Protein AF-A0A9E5TJ19-F1 (afdb_monomer_lite)

pLDDT: mean 87.31, std 12.95, range [43.47, 98.31]

Secondary structure (DSSP, 8-state):
--EEEEE---TTTSGGG-BSS--TTSSBS-BEEEE--S---EEE--HHHH-S--GGGSPPSEETTEE-EEEE--GGGB-TTEEEEEEETTEEEEEEEEETTTEEEEEESS-HHHHHHTTS--HHHHHHHHHHHHHHH-GGGS-STT-PPEEEEEETTEEEEEEEEEPSSEEEEEEEEE--TTEEEEEE-TT--EEEE--EEETTTEEEEEEES--EEEEEEEEE---HHHHHHHHHHHHHHHHHHHHHHHHHHHTTHHHHHHHHHTT----PPPPTT-----------

Foldseek 3Di:
DAFDEAELQDPPPDPVVWDPADPPLDQFGTWDKDFPWQDLQKDAWDCQQQPDFDSNLAGTQDDPNTGRIWRWGAPVRGHPQKTAGMDHPNTGQWIWGADPPHYIYIYGGRRLVCSCCPPHHRVRSVSSVVSNVCVRVDCVPVDPPPQDWDWDDPDPFKIKTKGFFDDAAKDKDWDPDADDPQKWKWKQAPVRDIDTWDWDQDDPRTTITIDHPRGGIMMMMIGGHQDPVNVVVVVVVVVVVVVVVVQVCCCPPVVCVVVVVVCVVVVDPPPDPDPPPPDPDDDDPDDD

Radius of gyration: 31.69 Å; chains: 1; bounding box: 71×74×82 Å

Sequence (288 aa):
GGSIFVDTGWQFWVPEWEFERAPAVLPVERLTWTDYGMSDAYQLGRTTIAGQVKVDDFKPLTWEGQPWAVSGAEPGDVREWGEVVLSTDGRPLVVAGEYGEEGKVVWSGMNLVAHATYRGKNQEEIHLLHNLLGWLIEDESRGPAGQDPTVTRDHPDRVQFSLSTVPDGITWLYWREAFYPAWQAYLKTEDGERRELAIYRAGPGLMLMPIEGASGNALVELVWETPLVERMAALVSLMTLAALGVFLVDGALFGGKWFATIHKRFGWPSRGPKPRGSVEWLPDFTPE

Structure (mmCIF, N/CA/C/O backbone):
data_AF-A0A9E5TJ19-F1
#
_entry.id   AF-A0A9E5TJ19-F1
#
loop_
_atom_site.group_PDB
_atom_site.id
_atom_site.type_symbol
_atom_site.label_atom_id
_atom_site.label_alt_id
_atom_site.label_comp_id
_atom_site.label_asym_id
_atom_site.label_entity_id
_atom_site.label_seq_id
_atom_site.pdbx_PDB_ins_code
_atom_site.Cartn_x
_atom_site.Cartn_y
_atom_site.Cartn_z
_atom_site.occupancy
_atom_site.B_iso_or_equiv
_atom_site.auth_seq_id
_atom_site.auth_comp_id
_atom_site.auth_asym_id
_atom_site.auth_atom_id
_atom_site.pdbx_PDB_model_num
ATOM 1 N N . GLY A 1 1 ? 0.007 14.013 15.208 1.00 64.88 1 GLY A N 1
ATOM 2 C CA . GLY A 1 1 ? -0.690 12.733 15.041 1.00 64.88 1 GLY A CA 1
ATOM 3 C C . GLY A 1 1 ? -0.399 12.169 13.677 1.00 64.88 1 GLY A C 1
ATOM 4 O O . GLY A 1 1 ? -0.215 12.938 12.748 1.00 64.88 1 GLY A O 1
ATOM 5 N N . GLY A 1 2 ? -0.337 10.847 13.551 1.00 85.19 2 GLY A N 1
ATOM 6 C CA . GLY A 1 2 ? -0.324 10.166 12.256 1.00 85.19 2 GLY A CA 1
ATOM 7 C C . GLY A 1 2 ? -1.388 9.074 12.233 1.00 85.19 2 GLY A C 1
ATOM 8 O O . GLY A 1 2 ? -1.857 8.652 13.292 1.00 85.19 2 GLY A O 1
ATOM 9 N N . SER A 1 3 ? -1.732 8.610 11.038 1.00 91.75 3 SER A N 1
ATOM 10 C CA . SER A 1 3 ? -2.746 7.576 10.839 1.00 91.75 3 SER A CA 1
ATOM 11 C C . SER A 1 3 ? -2.099 6.290 10.351 1.00 91.75 3 SER A C 1
ATOM 13 O O . SER A 1 3 ? -1.345 6.306 9.377 1.00 91.75 3 SER A O 1
ATOM 15 N N . ILE A 1 4 ? -2.378 5.171 11.019 1.00 92.75 4 ILE A N 1
ATOM 16 C CA . ILE A 1 4 ? -1.799 3.869 10.677 1.00 92.75 4 ILE A CA 1
ATOM 17 C C . ILE A 1 4 ? -2.866 2.776 10.621 1.00 92.75 4 ILE A C 1
ATOM 19 O O . ILE A 1 4 ? -3.729 2.664 11.490 1.00 92.75 4 ILE A O 1
ATOM 23 N N . PHE A 1 5 ? -2.765 1.945 9.587 1.00 94.94 5 PHE A N 1
ATOM 24 C CA . PHE A 1 5 ? -3.451 0.664 9.492 1.00 94.94 5 PHE A CA 1
ATOM 25 C C . PHE A 1 5 ? -2.426 -0.446 9.735 1.00 94.94 5 PHE A C 1
ATOM 27 O O . PHE A 1 5 ? -1.429 -0.525 9.016 1.00 94.94 5 PHE A O 1
ATOM 34 N N . VAL A 1 6 ? -2.657 -1.290 10.737 1.00 94.69 6 VAL A N 1
ATOM 35 C CA . VAL A 1 6 ? -1.787 -2.416 11.089 1.00 94.69 6 VAL A CA 1
ATOM 36 C C . VAL A 1 6 ? -2.542 -3.716 10.871 1.00 94.69 6 VAL A C 1
ATOM 38 O O . VAL A 1 6 ? -3.614 -3.915 11.435 1.00 94.69 6 VAL A O 1
ATOM 41 N N . ASP A 1 7 ? -1.964 -4.614 10.082 1.00 94.00 7 ASP A N 1
ATOM 42 C CA . ASP A 1 7 ? -2.511 -5.946 9.846 1.00 94.00 7 ASP A CA 1
ATOM 43 C C . ASP A 1 7 ? -1.575 -7.001 10.434 1.00 94.00 7 ASP A C 1
ATOM 45 O O . ASP A 1 7 ? -0.401 -7.063 10.064 1.00 94.00 7 ASP A O 1
ATOM 49 N N . THR A 1 8 ? -2.083 -7.812 11.359 1.00 93.94 8 THR A N 1
ATOM 50 C CA . THR A 1 8 ? -1.321 -8.899 11.991 1.00 9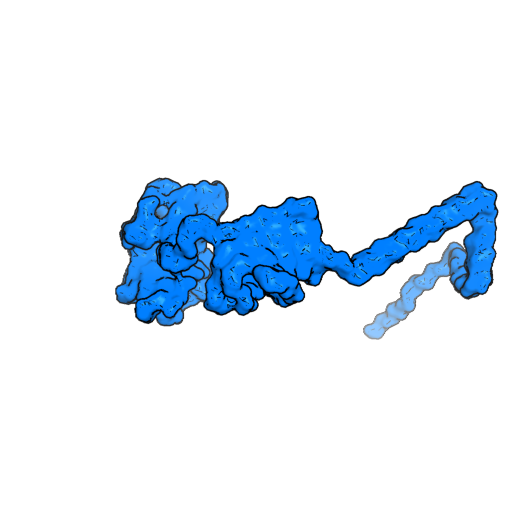3.94 8 THR A CA 1
ATOM 51 C C . THR A 1 8 ? -1.846 -10.284 11.612 1.00 93.94 8 THR A C 1
ATOM 53 O O . THR A 1 8 ? -1.338 -11.289 12.103 1.00 93.94 8 THR A O 1
ATOM 56 N N . GLY A 1 9 ? -2.828 -10.382 10.708 1.00 88.75 9 GLY A N 1
ATOM 57 C CA . GLY A 1 9 ? -3.512 -11.634 10.360 1.00 88.75 9 GLY A CA 1
ATOM 58 C C . GLY A 1 9 ? -2.745 -12.584 9.431 1.00 88.75 9 GLY A C 1
ATOM 59 O O . GLY A 1 9 ? -3.362 -13.350 8.693 1.00 88.75 9 GLY A O 1
ATOM 60 N N . TRP A 1 10 ? -1.411 -12.534 9.425 1.00 84.56 10 TRP A N 1
ATOM 61 C CA . TRP A 1 10 ? -0.546 -13.366 8.582 1.00 84.56 10 TRP A CA 1
ATOM 62 C C . TRP A 1 10 ? 0.542 -14.066 9.409 1.00 84.56 10 TRP A C 1
ATOM 64 O O . TRP A 1 10 ? 1.637 -13.536 9.608 1.00 84.56 10 TRP A O 1
ATOM 74 N N . GLN A 1 11 ? 0.283 -15.301 9.840 1.00 84.31 11 GLN A N 1
ATOM 75 C CA . GLN A 1 11 ? 1.264 -16.087 10.593 1.00 84.31 11 GLN A CA 1
ATOM 76 C C . GLN A 1 11 ? 2.563 -16.297 9.813 1.00 84.31 11 GLN A C 1
ATOM 78 O O . GLN A 1 11 ? 2.534 -16.661 8.639 1.00 84.31 11 GLN A O 1
ATOM 83 N N . PHE A 1 12 ? 3.703 -16.115 10.483 1.00 80.00 12 PHE A N 1
ATOM 84 C CA . PHE A 1 12 ? 5.059 -16.341 9.957 1.00 80.00 12 PHE A CA 1
ATOM 85 C C . PHE A 1 12 ? 5.515 -15.422 8.812 1.00 80.00 12 PHE A C 1
ATOM 87 O O . PHE A 1 12 ? 6.685 -15.483 8.431 1.00 80.00 12 PHE A O 1
ATOM 94 N N . TRP A 1 13 ? 4.642 -14.558 8.287 1.00 75.19 13 TRP A N 1
ATOM 95 C CA . TRP A 1 13 ? 4.993 -13.564 7.264 1.00 75.19 13 TRP A CA 1
ATOM 96 C C . TRP A 1 13 ? 5.193 -12.168 7.845 1.00 75.19 13 TRP A C 1
ATOM 98 O O . TRP A 1 13 ? 6.052 -11.431 7.365 1.00 75.19 13 TRP A O 1
ATOM 108 N N . VAL A 1 14 ? 4.443 -11.822 8.892 1.00 74.44 14 VAL A N 1
ATOM 109 C CA . VAL A 1 14 ? 4.711 -10.652 9.736 1.00 74.44 14 VAL A CA 1
ATOM 110 C C . VAL A 1 14 ? 5.146 -11.164 11.102 1.00 74.44 14 VAL A C 1
ATOM 112 O O . VAL A 1 14 ? 4.501 -12.091 11.567 1.00 74.44 14 VAL A O 1
ATOM 115 N N . PRO A 1 15 ? 6.225 -10.672 11.736 1.00 78.94 15 PRO A N 1
ATOM 116 C CA . PRO A 1 15 ? 6.631 -11.108 13.076 1.00 78.94 15 PRO A CA 1
ATOM 117 C C . PRO A 1 15 ? 5.641 -10.703 14.182 1.00 78.94 15 PRO A C 1
ATOM 119 O O . PRO A 1 15 ? 5.654 -11.302 15.251 1.00 78.94 15 PRO A O 1
ATOM 122 N N . GLU A 1 16 ? 4.747 -9.755 13.906 1.00 84.56 16 GLU A N 1
ATOM 123 C CA . GLU A 1 16 ? 3.751 -9.189 14.825 1.00 84.56 16 GLU A CA 1
ATOM 124 C C . GLU A 1 16 ? 2.433 -9.986 14.912 1.00 84.56 16 GLU A C 1
ATOM 126 O O . GLU A 1 16 ? 1.447 -9.506 15.467 1.00 84.56 16 GLU A O 1
ATOM 131 N N . TRP A 1 17 ? 2.394 -11.199 14.353 1.00 88.62 17 TRP A N 1
ATOM 132 C CA . TRP A 1 17 ? 1.219 -12.080 14.347 1.00 88.62 17 TRP A CA 1
ATOM 133 C C . TRP A 1 17 ? 0.765 -12.538 15.745 1.00 88.62 17 TRP A C 1
ATOM 135 O O . TRP A 1 17 ? -0.398 -12.911 15.915 1.00 88.62 17 TRP A O 1
ATOM 145 N N . GLU A 1 18 ? 1.642 -12.474 16.749 1.00 93.31 18 GLU A N 1
ATOM 146 C CA . GLU A 1 18 ? 1.357 -12.804 18.148 1.00 93.31 18 GLU A CA 1
ATOM 147 C C . GLU A 1 18 ? 2.139 -11.880 19.094 1.00 93.31 18 GLU A C 1
ATOM 149 O O . GLU A 1 18 ? 3.298 -11.550 18.840 1.00 93.31 18 GLU A O 1
ATOM 154 N N . PHE A 1 19 ? 1.517 -11.475 20.203 1.00 94.44 19 PHE A N 1
ATOM 155 C CA . PHE A 1 19 ? 2.143 -10.635 21.220 1.00 94.44 19 PHE A CA 1
ATOM 156 C C . PHE A 1 19 ? 1.628 -10.986 22.608 1.00 94.44 19 PHE A C 1
ATOM 158 O O . PHE A 1 19 ? 0.455 -10.779 22.893 1.00 94.44 19 PHE A O 1
ATOM 165 N N . GLU A 1 20 ? 2.522 -11.353 23.528 1.00 94.88 20 GLU A N 1
ATOM 166 C CA . GLU A 1 20 ? 2.183 -11.366 24.959 1.00 94.88 20 GLU A CA 1
ATOM 167 C C . GLU A 1 20 ? 1.923 -9.950 25.496 1.00 94.88 20 GLU A C 1
ATOM 169 O O . GLU A 1 20 ? 1.114 -9.766 26.404 1.00 94.88 20 GLU A O 1
ATOM 174 N N . ARG A 1 21 ? 2.635 -8.957 24.941 1.00 96.06 21 ARG A N 1
ATOM 175 C CA . ARG A 1 21 ? 2.473 -7.523 25.209 1.00 96.06 21 ARG A CA 1
ATOM 176 C C . ARG A 1 21 ? 2.718 -6.729 23.934 1.00 96.06 21 ARG A C 1
ATOM 178 O O . ARG A 1 21 ? 3.862 -6.498 23.543 1.00 96.06 21 ARG A O 1
ATOM 185 N N . ALA A 1 22 ? 1.640 -6.321 23.290 1.00 95.38 22 ALA A N 1
ATOM 186 C CA . ALA A 1 22 ? 1.663 -5.523 22.081 1.00 95.38 22 ALA A CA 1
ATOM 187 C C . ALA A 1 22 ? 2.159 -4.090 22.367 1.00 95.38 22 ALA A C 1
ATOM 189 O O . ALA A 1 22 ? 1.901 -3.547 23.452 1.00 95.38 22 ALA A O 1
ATOM 190 N N . PRO A 1 23 ? 2.843 -3.444 21.400 1.00 94.81 23 PRO A N 1
ATOM 191 C CA . PRO A 1 23 ? 3.234 -2.042 21.500 1.00 94.81 23 PRO A CA 1
ATOM 192 C C . PRO A 1 23 ? 2.064 -1.143 21.911 1.00 94.81 23 PRO A C 1
ATOM 194 O O . PRO A 1 23 ? 0.934 -1.348 21.477 1.00 94.81 23 PRO A O 1
ATOM 197 N N . ALA A 1 24 ? 2.335 -0.107 22.711 1.00 94.50 24 ALA A N 1
ATOM 198 C CA . ALA A 1 24 ? 1.293 0.783 23.236 1.00 94.50 24 ALA A CA 1
ATOM 199 C C . ALA A 1 24 ? 0.486 1.509 22.144 1.00 94.50 24 ALA A C 1
ATOM 201 O O . ALA A 1 24 ? -0.632 1.931 22.413 1.00 94.50 24 ALA A O 1
ATOM 202 N N . VAL A 1 25 ? 1.052 1.631 20.937 1.00 94.00 25 VAL A N 1
ATOM 203 C CA . VAL A 1 25 ? 0.386 2.198 19.757 1.00 94.00 25 VAL A CA 1
ATOM 204 C C . VAL A 1 25 ? -0.700 1.282 19.187 1.00 94.00 25 VAL A C 1
ATOM 206 O O . VAL A 1 25 ? -1.542 1.762 18.446 1.00 94.00 25 VAL A O 1
ATOM 209 N N . LEU A 1 26 ? -0.716 -0.020 19.498 1.00 96.38 26 LEU A N 1
ATOM 210 C CA . LEU A 1 26 ? -1.803 -0.904 19.077 1.00 96.38 26 LEU A CA 1
ATOM 211 C C . LEU A 1 26 ? -2.981 -0.809 20.053 1.00 96.38 26 LEU A C 1
ATOM 213 O O . LEU A 1 26 ? -2.756 -0.796 21.267 1.00 96.38 26 LEU A O 1
ATOM 217 N N . PRO A 1 27 ? -4.233 -0.818 19.556 1.00 97.25 27 PRO A N 1
ATOM 218 C CA . PRO A 1 27 ? -5.436 -0.692 20.384 1.00 97.25 27 PRO A CA 1
ATOM 219 C C . PRO A 1 27 ? -5.755 -1.958 21.193 1.00 97.25 27 PRO A C 1
ATOM 221 O O . PRO A 1 27 ? -6.780 -2.036 21.863 1.00 97.25 27 PRO A O 1
ATOM 224 N N . VAL A 1 28 ? -4.872 -2.950 21.138 1.00 97.50 28 VAL A N 1
ATOM 225 C CA . VAL A 1 28 ? -4.957 -4.247 21.803 1.00 97.50 28 VAL A CA 1
ATOM 226 C C . VAL A 1 28 ? -3.654 -4.490 22.561 1.00 97.50 28 VAL A C 1
ATOM 228 O O . VAL A 1 28 ? -2.580 -4.106 22.100 1.00 97.50 28 VAL A O 1
ATOM 231 N N . GLU A 1 29 ? -3.741 -5.062 23.759 1.00 97.50 29 GLU A N 1
ATOM 232 C CA . GLU A 1 29 ? -2.608 -5.301 24.657 1.00 97.50 29 GLU A CA 1
ATOM 233 C C . GLU A 1 29 ? -1.965 -6.669 24.441 1.00 97.50 29 GLU A C 1
ATOM 235 O O . GLU A 1 29 ? -0.751 -6.797 24.590 1.00 97.50 29 GLU A O 1
ATOM 240 N N . ARG A 1 30 ? -2.747 -7.672 24.045 1.00 97.31 30 ARG A N 1
ATOM 241 C CA . ARG A 1 30 ? -2.271 -9.029 23.790 1.00 97.31 30 ARG A CA 1
ATOM 242 C C . ARG A 1 30 ? -2.918 -9.576 22.526 1.00 97.31 30 ARG A C 1
ATOM 244 O O . ARG A 1 30 ? -4.111 -9.389 22.307 1.00 97.31 30 ARG A O 1
ATOM 251 N N . LEU A 1 31 ? -2.106 -10.246 21.718 1.00 96.38 31 LEU A N 1
ATOM 252 C CA . LEU A 1 31 ? -2.523 -10.959 20.519 1.00 96.38 31 LEU A CA 1
ATOM 253 C C . LEU A 1 31 ? -2.160 -12.427 20.670 1.00 96.38 31 LEU A C 1
ATOM 255 O O . LEU A 1 31 ? -1.054 -12.743 21.101 1.00 96.38 31 LEU A O 1
ATOM 259 N N . THR A 1 32 ? -3.062 -13.317 20.283 1.00 95.56 32 THR A N 1
ATOM 260 C CA . THR A 1 32 ? -2.838 -14.763 20.271 1.00 95.56 32 THR A CA 1
ATOM 261 C C . THR A 1 32 ? -3.241 -15.309 18.919 1.00 95.56 32 THR A C 1
ATOM 263 O O . THR A 1 32 ? -4.357 -15.073 18.454 1.00 95.56 32 THR A O 1
ATOM 266 N N . TRP A 1 33 ? -2.343 -16.052 18.282 1.00 95.38 33 TRP A N 1
ATOM 267 C CA . TRP A 1 33 ? -2.700 -16.734 17.052 1.00 95.38 33 TRP A CA 1
ATOM 268 C C . TRP A 1 33 ? -3.669 -17.864 17.328 1.00 95.38 33 TRP A C 1
ATOM 270 O O . TRP A 1 33 ? -3.432 -18.725 18.176 1.00 95.38 33 TRP A O 1
ATOM 280 N N . THR A 1 34 ? -4.774 -17.858 16.606 1.00 94.62 34 THR A N 1
ATOM 281 C CA . THR A 1 34 ? -5.863 -18.785 16.860 1.00 94.62 34 THR A CA 1
ATOM 282 C C . THR A 1 34 ? -6.730 -18.920 15.621 1.00 94.62 34 THR A C 1
ATOM 284 O O . THR A 1 34 ? -6.545 -18.224 14.624 1.00 94.62 34 THR A O 1
ATOM 287 N N . ASP A 1 35 ? -7.701 -19.813 15.684 1.00 92.38 35 ASP A N 1
ATOM 288 C CA . ASP A 1 35 ? -8.833 -19.793 14.783 1.00 92.38 35 ASP A CA 1
ATOM 289 C C . ASP A 1 35 ? -10.105 -19.534 15.590 1.00 92.38 35 ASP A C 1
ATOM 291 O O . ASP A 1 35 ? -10.290 -19.998 16.717 1.00 92.38 35 ASP A O 1
ATOM 295 N N . TYR A 1 36 ? -10.994 -18.730 15.022 1.00 93.69 36 TYR A N 1
ATOM 296 C CA . TYR A 1 36 ? -12.322 -18.507 15.583 1.00 93.69 36 TYR A CA 1
ATOM 297 C C . TYR A 1 36 ? -13.340 -19.476 14.968 1.00 93.69 36 TYR A C 1
ATOM 299 O O . TYR A 1 36 ? -14.536 -19.194 14.947 1.00 93.69 36 TYR A O 1
ATOM 307 N N . GLY A 1 37 ? -12.870 -20.633 14.485 1.00 93.44 37 GLY A N 1
ATOM 308 C CA . GLY A 1 37 ? -13.640 -21.537 13.644 1.00 93.44 37 GLY A CA 1
ATOM 309 C C . GLY A 1 37 ? -13.981 -20.931 12.280 1.00 93.44 37 GLY A C 1
ATOM 310 O O . GLY A 1 37 ? -13.418 -19.926 11.853 1.00 93.44 37 GLY A O 1
ATOM 311 N N . MET A 1 38 ? -14.936 -21.554 11.591 1.00 94.94 38 MET A N 1
ATOM 312 C CA . MET A 1 38 ? -15.469 -21.085 10.305 1.00 94.94 38 MET A CA 1
ATOM 313 C C . MET A 1 38 ? -16.635 -20.104 10.489 1.00 94.94 38 MET A C 1
ATOM 315 O O . MET A 1 38 ? -17.651 -20.225 9.809 1.00 94.94 38 MET A O 1
ATOM 319 N N . SER A 1 39 ? -16.531 -19.202 11.468 1.00 93.44 39 SER A N 1
ATOM 320 C CA . SER A 1 39 ? -17.647 -18.338 11.859 1.00 93.44 39 SER A CA 1
ATOM 321 C C . SER A 1 39 ? -17.999 -17.326 10.763 1.00 93.44 39 SER A C 1
ATOM 323 O O . SER A 1 39 ? -17.116 -16.778 10.100 1.00 93.44 39 SER A O 1
ATOM 325 N N . ASP A 1 40 ? -19.296 -17.091 10.594 1.00 93.31 40 ASP A N 1
ATOM 326 C CA . ASP A 1 40 ? -19.921 -16.002 9.835 1.00 93.31 40 ASP A CA 1
ATOM 327 C C . ASP A 1 40 ? -20.737 -15.070 10.750 1.00 93.31 40 ASP A C 1
ATOM 329 O O . ASP A 1 40 ? -21.403 -14.149 10.277 1.00 93.31 40 ASP A O 1
ATOM 333 N N . ALA A 1 41 ? -20.673 -15.276 12.072 1.00 95.69 41 ALA A N 1
ATOM 334 C CA . ALA A 1 41 ? -21.451 -14.546 13.069 1.00 95.69 41 ALA A CA 1
ATOM 335 C C . ALA A 1 41 ? -20.823 -13.182 13.407 1.00 95.69 41 ALA A C 1
ATOM 337 O O . ALA A 1 41 ? -20.507 -12.869 14.563 1.00 95.69 41 ALA A O 1
ATOM 338 N N . TYR A 1 42 ? -20.632 -12.366 12.374 1.00 97.12 42 TYR A N 1
ATOM 339 C CA . TYR A 1 42 ? -20.018 -11.054 12.476 1.00 97.12 42 TYR A CA 1
ATOM 340 C C . TYR A 1 42 ? -20.932 -10.031 13.144 1.00 97.12 42 TYR A C 1
ATOM 342 O O . TYR A 1 42 ? -22.140 -9.978 12.920 1.00 97.12 42 TYR A O 1
ATOM 350 N N . GLN A 1 43 ? -20.327 -9.165 13.950 1.00 96.56 43 GLN A N 1
ATOM 351 C CA . GLN A 1 43 ? -21.010 -8.083 14.649 1.00 96.56 43 GLN A CA 1
ATOM 352 C C . GLN A 1 43 ? -20.222 -6.790 14.466 1.00 96.56 43 GLN A C 1
ATOM 354 O O . GLN A 1 43 ? -19.017 -6.737 14.742 1.00 96.56 43 GLN A O 1
ATOM 359 N N . LEU A 1 44 ? -20.915 -5.743 14.013 1.00 95.69 44 LEU A N 1
ATOM 360 C CA . LEU A 1 44 ? -20.364 -4.392 13.982 1.00 95.69 44 LEU A CA 1
ATOM 361 C C . LEU A 1 44 ? -20.428 -3.773 15.371 1.00 95.69 44 LEU A C 1
ATOM 363 O O . LEU A 1 44 ? -21.470 -3.799 16.025 1.00 95.69 44 LEU A O 1
ATOM 367 N N . GLY A 1 45 ? -19.317 -3.171 15.778 1.00 91.38 45 GLY A N 1
ATOM 368 C CA . GLY A 1 45 ? -19.269 -2.282 16.929 1.00 91.38 45 GLY A CA 1
ATOM 369 C C . GLY A 1 45 ? -19.485 -0.832 16.501 1.00 91.38 45 GLY A C 1
ATOM 370 O O . GLY A 1 45 ? -20.591 -0.446 16.117 1.00 91.38 45 GLY A O 1
ATOM 371 N N . ARG A 1 46 ? -18.437 -0.001 16.574 1.00 83.38 46 ARG A N 1
ATOM 372 C CA . ARG A 1 46 ? -18.549 1.453 16.349 1.00 83.38 46 ARG A CA 1
ATOM 373 C C . ARG A 1 46 ? -18.925 1.808 14.900 1.00 83.38 46 ARG A C 1
ATOM 375 O O . ARG A 1 46 ? -18.074 1.924 14.016 1.00 83.38 46 ARG A O 1
ATOM 382 N N . THR A 1 47 ? -20.207 2.079 14.670 1.00 80.38 47 THR A N 1
ATOM 383 C CA . THR A 1 47 ? -20.765 2.402 13.342 1.00 80.38 47 THR A CA 1
ATOM 384 C C . THR A 1 47 ? -20.226 3.699 12.734 1.00 80.38 47 THR A C 1
ATOM 386 O O . THR A 1 47 ? -20.246 3.843 11.515 1.00 80.38 47 THR A O 1
ATOM 389 N N . THR A 1 48 ? -19.695 4.631 13.536 1.00 86.12 48 THR A N 1
ATOM 390 C CA . THR A 1 48 ? -19.091 5.873 13.016 1.00 86.12 48 THR A CA 1
ATOM 391 C C . THR A 1 48 ? -17.774 5.634 12.276 1.00 86.12 48 THR A C 1
ATOM 393 O O . THR A 1 48 ? -17.442 6.420 11.399 1.00 86.12 48 THR A O 1
ATOM 396 N N . ILE A 1 49 ? -17.039 4.566 12.613 1.00 91.50 49 ILE A N 1
ATOM 397 C CA . ILE A 1 49 ? -15.799 4.165 11.923 1.00 91.50 49 ILE A CA 1
ATOM 398 C C . ILE A 1 49 ? -16.105 3.090 10.876 1.00 91.50 49 ILE A C 1
ATOM 400 O O . ILE A 1 49 ? -15.635 3.169 9.745 1.00 91.50 49 ILE A O 1
ATOM 404 N N . ALA A 1 50 ? -16.926 2.096 11.233 1.00 91.44 50 ALA A N 1
ATOM 405 C CA . ALA A 1 50 ? -17.274 1.005 10.321 1.00 91.44 50 ALA A CA 1
ATOM 406 C C . ALA A 1 50 ? -18.107 1.478 9.116 1.00 91.44 50 ALA A C 1
ATOM 408 O O . ALA A 1 50 ? -18.104 0.832 8.068 1.00 91.44 50 ALA A O 1
ATOM 409 N N . GLY A 1 51 ? -18.826 2.596 9.267 1.00 89.69 51 GLY A N 1
ATOM 410 C CA . GLY A 1 51 ? -19.805 3.084 8.306 1.00 89.69 51 GLY A CA 1
ATOM 411 C C . GLY A 1 51 ? -21.013 2.153 8.180 1.00 89.69 51 GLY A C 1
ATOM 412 O O . GLY A 1 51 ? -21.303 1.335 9.055 1.00 89.69 51 GLY A O 1
ATOM 413 N N . GLN A 1 52 ? -21.748 2.295 7.077 1.00 90.38 52 GLN A N 1
ATOM 414 C CA . GLN A 1 52 ? -22.857 1.403 6.741 1.00 90.38 52 GLN A CA 1
ATOM 415 C C . GLN A 1 52 ? -22.325 0.221 5.929 1.00 90.38 52 GLN A C 1
ATOM 417 O O . GLN A 1 52 ? -21.959 0.396 4.769 1.00 90.38 52 GLN A O 1
ATOM 422 N N . VAL A 1 53 ? -22.293 -0.965 6.538 1.00 95.00 53 VAL A N 1
ATOM 423 C CA . VAL A 1 53 ? -21.931 -2.229 5.878 1.00 95.00 53 VAL A CA 1
ATOM 424 C C . VAL A 1 53 ? -22.877 -3.340 6.320 1.00 95.00 53 VAL A C 1
ATOM 426 O O . VAL A 1 53 ? -23.371 -3.332 7.451 1.00 95.00 53 VAL A O 1
ATOM 429 N N . LYS A 1 54 ? -23.152 -4.293 5.432 1.00 95.56 54 LYS A N 1
ATOM 430 C CA . LYS A 1 54 ? -23.989 -5.463 5.725 1.00 95.56 54 LYS A CA 1
ATOM 431 C C . LYS A 1 54 ? -23.107 -6.652 6.077 1.00 95.56 54 LYS A C 1
ATOM 433 O O . LYS A 1 54 ? -22.601 -7.339 5.198 1.00 95.56 54 LYS A O 1
ATOM 438 N N . VAL A 1 55 ? -22.926 -6.895 7.371 1.00 95.56 55 VAL A N 1
ATOM 439 C CA . VAL A 1 55 ? -22.079 -8.002 7.847 1.00 95.56 55 VAL A CA 1
ATOM 440 C C . VAL A 1 55 ? -22.623 -9.387 7.506 1.00 95.56 55 VAL A C 1
ATOM 442 O O . VAL A 1 55 ? -21.830 -10.303 7.336 1.00 95.56 55 VAL A O 1
ATOM 445 N N . ASP A 1 56 ? -23.936 -9.525 7.306 1.00 95.75 56 ASP A N 1
ATOM 446 C CA . ASP A 1 56 ? -24.557 -10.780 6.850 1.00 95.75 56 ASP A CA 1
ATOM 447 C C . ASP A 1 56 ? -24.088 -11.198 5.443 1.00 95.75 56 ASP A C 1
ATOM 449 O O . ASP A 1 56 ? -24.188 -12.364 5.071 1.00 95.75 56 ASP A O 1
ATOM 453 N N . ASP A 1 57 ? -23.570 -10.248 4.657 1.00 96.38 57 ASP A N 1
ATOM 454 C CA . ASP A 1 57 ? -23.040 -10.494 3.317 1.00 96.38 57 ASP A CA 1
ATOM 455 C C . ASP A 1 57 ? -21.522 -10.775 3.338 1.00 96.38 57 ASP A C 1
ATOM 457 O O . ASP A 1 57 ? -20.928 -10.954 2.272 1.00 96.38 57 ASP A O 1
ATOM 461 N N . PHE A 1 58 ? -20.861 -10.801 4.505 1.00 96.75 58 PHE A N 1
ATOM 462 C CA . PHE A 1 58 ? -19.432 -11.127 4.614 1.00 96.75 58 PHE A CA 1
ATOM 463 C C . PHE A 1 58 ? -19.188 -12.614 4.336 1.00 96.75 58 PHE A C 1
ATOM 465 O O . PHE A 1 58 ? -20.056 -13.466 4.523 1.00 96.75 58 PHE A O 1
ATOM 472 N N . LYS A 1 59 ? -17.982 -12.953 3.873 1.00 95.56 59 LYS A N 1
ATOM 473 C CA . LYS A 1 59 ? -17.591 -14.361 3.737 1.00 95.56 59 LYS A CA 1
ATOM 474 C C . LYS A 1 59 ? -17.325 -14.946 5.126 1.00 95.56 59 LYS A C 1
ATOM 476 O O . LYS A 1 59 ? -16.783 -14.233 5.957 1.00 95.56 59 LYS A O 1
ATOM 481 N N . PRO A 1 60 ? -17.631 -16.229 5.378 1.00 96.12 60 PRO A N 1
ATOM 482 C CA . PRO A 1 60 ? -17.217 -16.884 6.616 1.00 96.12 60 PRO A CA 1
ATOM 483 C C . PRO A 1 60 ? -15.690 -16.940 6.708 1.00 96.12 60 PRO A C 1
ATOM 485 O O . PRO A 1 60 ? -15.025 -17.049 5.669 1.00 96.12 60 PRO A O 1
ATOM 488 N N . LEU A 1 61 ? -15.155 -16.999 7.934 1.00 96.00 61 LEU A N 1
ATOM 489 C CA . LEU A 1 61 ? -13.733 -17.211 8.240 1.00 96.00 61 LEU A CA 1
ATOM 490 C C . LEU A 1 61 ? -13.251 -18.584 7.740 1.00 96.00 61 LEU A C 1
ATOM 492 O O . LEU A 1 61 ? -13.029 -19.519 8.505 1.00 96.00 61 LEU A O 1
ATOM 496 N N . THR A 1 62 ? -13.079 -18.721 6.428 1.00 95.19 62 THR A N 1
ATOM 497 C CA . THR A 1 62 ? -12.742 -19.980 5.761 1.00 95.19 62 THR A CA 1
ATOM 498 C C . THR A 1 62 ? -11.627 -19.805 4.739 1.00 95.19 62 THR A C 1
ATOM 500 O O . THR A 1 62 ? -11.675 -18.948 3.858 1.00 95.19 62 THR A O 1
ATOM 503 N N . TRP A 1 63 ? -10.635 -20.688 4.804 1.00 92.62 63 TRP A N 1
ATOM 504 C CA . TRP A 1 63 ? -9.550 -20.792 3.837 1.00 92.62 63 TRP A CA 1
ATOM 505 C C . TRP A 1 63 ? -9.409 -22.245 3.389 1.00 92.62 63 TRP A C 1
ATOM 507 O O . TRP A 1 63 ? -9.176 -23.132 4.199 1.00 92.62 63 TRP A O 1
ATOM 517 N N . GLU A 1 64 ? -9.618 -22.518 2.101 1.00 92.88 64 GLU A N 1
ATOM 518 C CA . GLU A 1 64 ? -9.531 -23.874 1.526 1.00 92.88 64 GLU A CA 1
ATOM 519 C C . GLU A 1 64 ? -10.371 -24.948 2.249 1.00 92.88 64 GLU A C 1
ATOM 521 O O . GLU A 1 64 ? -10.042 -26.131 2.245 1.00 92.88 64 GLU A O 1
ATOM 526 N N . GLY A 1 65 ? -11.503 -24.546 2.835 1.00 92.44 65 GLY A N 1
ATOM 527 C CA . GLY A 1 65 ? -12.365 -25.447 3.607 1.00 92.44 65 GLY A CA 1
ATOM 528 C C . GLY A 1 65 ? -11.844 -25.753 5.015 1.00 92.44 65 GLY A C 1
ATOM 529 O O . GLY A 1 65 ? -12.337 -26.685 5.641 1.00 92.44 65 GLY A O 1
ATOM 530 N N . GLN A 1 66 ? -10.865 -24.991 5.502 1.00 95.06 66 GLN A N 1
ATOM 531 C CA . GLN A 1 66 ? -10.390 -24.945 6.887 1.00 95.06 66 GLN A CA 1
ATOM 532 C C . GLN A 1 66 ? -10.742 -23.587 7.521 1.00 95.06 66 GLN A C 1
ATOM 534 O O . GLN A 1 66 ? -11.069 -22.650 6.785 1.00 95.06 66 GLN A O 1
ATOM 539 N N . PRO A 1 67 ? -10.712 -23.457 8.860 1.00 95.69 67 PRO A N 1
ATOM 540 C CA . PRO A 1 67 ? -10.852 -22.163 9.518 1.00 95.69 67 PRO A CA 1
ATOM 541 C C . PRO A 1 67 ? -9.817 -21.154 9.010 1.00 95.69 67 PRO A C 1
ATOM 543 O O . PRO A 1 67 ? -8.642 -21.482 8.832 1.00 95.69 67 PRO A O 1
ATOM 546 N N . TRP A 1 68 ? -10.252 -19.920 8.777 1.00 95.56 68 TRP A N 1
ATOM 547 C CA . TRP A 1 68 ? -9.351 -18.803 8.533 1.00 95.56 68 TRP A CA 1
ATOM 548 C C . TRP A 1 68 ? -8.753 -18.377 9.869 1.00 95.56 68 TRP A C 1
ATOM 550 O O . TRP A 1 68 ? -9.440 -17.820 10.725 1.00 95.56 68 TRP A O 1
ATOM 560 N N . ALA A 1 69 ? -7.477 -18.686 10.058 1.00 95.12 69 ALA A N 1
ATOM 561 C CA . ALA A 1 69 ? -6.770 -18.331 11.273 1.00 95.12 69 ALA A CA 1
ATOM 562 C C . ALA A 1 69 ? -6.511 -16.817 11.345 1.00 95.12 69 ALA A C 1
ATOM 564 O O . ALA A 1 69 ? -6.373 -16.134 10.327 1.00 95.12 69 ALA A O 1
ATOM 565 N N . VAL A 1 70 ? -6.485 -16.299 12.566 1.00 96.25 70 VAL A N 1
ATOM 566 C CA . VAL A 1 70 ? -6.426 -14.873 12.875 1.00 96.25 70 VAL A CA 1
ATOM 567 C C . VAL A 1 70 ? -5.414 -14.616 13.984 1.00 96.25 70 VAL A C 1
ATOM 569 O O . VAL A 1 70 ? -5.177 -15.450 14.860 1.00 96.25 70 VAL A O 1
ATOM 572 N N . SER A 1 71 ? -4.859 -13.412 13.982 1.00 96.56 71 SER A N 1
ATOM 573 C CA . SER A 1 71 ? -4.227 -12.841 15.163 1.00 96.56 71 SER A CA 1
ATOM 574 C C . SER A 1 71 ? -5.352 -12.301 16.043 1.00 96.56 71 SER A C 1
ATOM 576 O O . SER A 1 71 ? -5.916 -11.248 15.768 1.00 96.56 71 SER A O 1
ATOM 578 N N . GLY A 1 72 ? -5.787 -13.094 17.016 1.00 94.69 72 GLY A N 1
ATOM 579 C CA . GLY A 1 72 ? -6.957 -12.803 17.834 1.00 94.69 72 GLY A CA 1
ATOM 580 C C . GLY A 1 72 ? -6.623 -11.985 19.077 1.00 94.69 72 GLY A C 1
ATOM 581 O O . GLY A 1 72 ? -5.505 -12.047 19.583 1.00 94.69 72 GLY A O 1
ATOM 582 N N . ALA A 1 73 ? -7.612 -11.272 19.606 1.00 96.38 73 ALA A N 1
ATOM 583 C CA . ALA A 1 73 ? -7.556 -10.642 20.924 1.00 96.38 73 ALA A CA 1
ATOM 584 C C . ALA A 1 73 ? -8.763 -11.091 21.756 1.00 96.38 73 ALA A C 1
ATOM 586 O O . ALA A 1 73 ? -9.819 -11.402 21.202 1.00 96.38 73 ALA A O 1
ATOM 587 N N . GLU A 1 74 ? -8.634 -11.116 23.080 1.00 97.00 74 GLU A N 1
ATOM 588 C CA . GLU A 1 74 ? -9.801 -11.248 23.953 1.00 97.00 74 GLU A CA 1
ATOM 589 C C . GLU A 1 74 ? -10.451 -9.874 24.180 1.00 97.00 74 GLU A C 1
ATOM 591 O O . GLU A 1 74 ? -9.763 -8.853 24.121 1.00 97.00 74 GLU A O 1
ATOM 596 N N . PRO A 1 75 ? -11.758 -9.796 24.497 1.00 96.19 75 PRO A N 1
ATOM 597 C CA . PRO A 1 75 ? -12.422 -8.516 24.764 1.00 96.19 75 PRO A CA 1
ATOM 598 C C . PRO A 1 75 ? -11.736 -7.685 25.855 1.00 96.19 75 PRO A C 1
ATOM 600 O O . PRO A 1 75 ? -11.684 -6.464 25.760 1.00 96.19 75 PRO A O 1
ATOM 603 N N . GLY A 1 76 ? -11.186 -8.352 26.876 1.00 96.94 76 GLY A N 1
ATOM 604 C CA . GLY A 1 76 ? -10.448 -7.704 27.964 1.00 96.94 76 GLY A CA 1
ATOM 605 C C . GLY A 1 76 ? -9.045 -7.223 27.586 1.00 96.94 76 GLY A C 1
ATOM 606 O O . GLY A 1 76 ? -8.452 -6.482 28.360 1.00 96.94 76 GLY A O 1
ATOM 607 N N . ASP A 1 77 ? -8.528 -7.623 26.422 1.00 97.88 77 ASP A N 1
ATOM 608 C CA . ASP A 1 77 ? -7.225 -7.185 25.915 1.00 97.88 77 ASP A CA 1
ATOM 609 C C . ASP A 1 77 ? -7.349 -5.919 25.042 1.00 97.88 77 ASP A C 1
ATOM 611 O O . ASP A 1 77 ? -6.337 -5.360 24.624 1.00 97.88 77 ASP A O 1
ATOM 615 N N . VAL A 1 78 ? -8.564 -5.436 24.753 1.00 97.81 78 VAL A N 1
ATOM 616 C CA . VAL A 1 78 ? -8.776 -4.150 24.070 1.00 97.81 78 VAL A CA 1
ATOM 617 C C . VAL A 1 78 ? -8.468 -3.009 25.041 1.00 97.81 78 VAL A C 1
ATOM 619 O O . VAL A 1 78 ? -9.005 -2.955 26.146 1.00 97.81 78 VAL A O 1
ATOM 622 N N . ARG A 1 79 ? -7.590 -2.087 24.638 1.00 97.75 79 ARG A N 1
ATOM 623 C CA . ARG A 1 79 ? -7.205 -0.932 25.463 1.00 97.75 79 ARG A CA 1
ATOM 624 C C . ARG A 1 79 ? -8.361 0.063 25.563 1.00 97.75 79 ARG A C 1
ATOM 626 O O . ARG A 1 79 ? -9.153 0.173 24.641 1.00 97.75 79 ARG A O 1
ATOM 633 N N . GLU A 1 80 ? -8.395 0.862 26.629 1.00 96.19 80 GLU A N 1
ATOM 634 C CA . GLU A 1 80 ? -9.484 1.825 26.892 1.00 96.19 80 GLU A CA 1
ATOM 635 C C . GLU A 1 80 ? -9.730 2.842 25.763 1.00 96.19 80 GLU A C 1
ATOM 637 O O . GLU A 1 80 ? -10.852 3.303 25.585 1.00 96.19 80 GLU A O 1
ATOM 642 N N . TRP A 1 81 ? -8.689 3.199 25.006 1.00 95.62 81 TRP A N 1
ATOM 643 C CA . TRP A 1 81 ? -8.784 4.111 23.860 1.00 95.62 81 TRP A CA 1
ATOM 644 C C . TRP A 1 81 ? -9.145 3.399 22.544 1.00 95.62 81 TRP A C 1
ATOM 646 O O . TRP A 1 81 ? -9.436 4.052 21.542 1.00 95.62 81 TRP A O 1
ATOM 656 N N . GLY A 1 82 ? -9.087 2.067 22.533 1.00 96.25 82 GLY A N 1
ATOM 657 C CA . GLY A 1 82 ? -9.437 1.226 21.402 1.00 96.25 82 GLY A CA 1
ATOM 658 C C . GLY A 1 82 ? -10.907 0.830 21.447 1.00 96.25 82 GLY A C 1
ATOM 659 O O . GLY A 1 82 ? -11.461 0.498 22.491 1.00 96.25 82 GLY A O 1
ATOM 660 N N . GLU A 1 83 ? -11.540 0.811 20.285 1.00 96.31 83 GLU A N 1
ATOM 661 C CA . GLU A 1 83 ? -12.932 0.421 20.138 1.00 96.31 83 GLU A CA 1
ATOM 662 C C . GLU A 1 83 ? -13.078 -0.676 19.093 1.00 96.31 83 GLU A C 1
ATOM 664 O O . GLU A 1 83 ? -12.530 -0.611 17.989 1.00 96.31 83 GLU A O 1
ATOM 669 N N . VAL A 1 84 ? -13.837 -1.712 19.443 1.00 98.00 84 VAL A N 1
ATOM 670 C CA . VAL A 1 84 ? -14.098 -2.834 18.542 1.00 98.00 84 VAL A CA 1
ATOM 671 C C . VAL A 1 84 ? -14.963 -2.347 17.379 1.00 98.00 84 VAL A C 1
ATOM 673 O O . VAL A 1 84 ? -16.066 -1.836 17.573 1.00 98.00 84 VAL A O 1
ATOM 676 N N . VAL A 1 85 ? -14.464 -2.509 16.155 1.00 98.00 85 VAL A N 1
ATOM 677 C CA . VAL A 1 85 ? -15.176 -2.158 14.918 1.00 98.00 85 VAL A CA 1
ATOM 678 C C . VAL A 1 85 ? -15.869 -3.384 14.337 1.00 98.00 85 VAL A C 1
ATOM 680 O O . VAL A 1 85 ? -17.032 -3.305 13.945 1.00 98.00 85 VAL A O 1
ATOM 683 N N . LEU A 1 86 ? -15.172 -4.520 14.326 1.00 97.94 86 LEU A N 1
ATOM 684 C CA . LEU A 1 86 ? -15.684 -5.805 13.863 1.00 97.94 86 LEU A CA 1
ATOM 685 C C . LEU A 1 86 ? -15.294 -6.890 14.864 1.00 97.94 86 LEU A C 1
ATOM 687 O O . LEU A 1 86 ? -14.147 -6.951 15.311 1.00 97.94 86 LEU A O 1
ATOM 691 N N . SER A 1 87 ? -16.240 -7.766 15.175 1.00 97.50 87 SER A N 1
ATOM 692 C CA . SER A 1 87 ? -16.022 -8.944 16.011 1.00 97.50 87 SER A CA 1
ATOM 693 C C . SER A 1 87 ? -16.756 -10.157 15.456 1.00 97.50 87 SER A C 1
ATOM 695 O O . SER A 1 87 ? -17.660 -10.015 14.635 1.00 97.50 87 SER A O 1
ATOM 697 N N . THR A 1 88 ? -16.370 -11.339 15.923 1.00 96.62 88 THR A N 1
ATOM 698 C CA . THR A 1 88 ? -17.122 -12.584 15.735 1.00 96.62 88 THR A CA 1
ATOM 699 C C . THR A 1 88 ? -17.247 -13.293 17.071 1.00 96.62 88 THR A C 1
ATOM 701 O O . THR A 1 88 ? -16.266 -13.422 17.804 1.00 96.62 88 THR A O 1
ATOM 704 N N . ASP A 1 89 ? -18.455 -13.730 17.421 1.00 93.69 89 ASP A N 1
ATOM 705 C CA . ASP A 1 89 ? -18.728 -14.401 18.703 1.00 93.69 89 ASP A CA 1
ATOM 706 C C . ASP A 1 89 ? -18.220 -13.602 19.922 1.00 93.69 89 ASP A C 1
ATOM 708 O O . ASP A 1 89 ? -17.688 -14.156 20.883 1.00 93.69 89 ASP A O 1
ATOM 712 N N . GLY A 1 90 ? -18.321 -12.269 19.850 1.00 94.25 90 GLY A N 1
ATOM 713 C CA . GLY A 1 90 ? -17.828 -11.343 20.871 1.00 94.25 90 GLY A CA 1
ATOM 714 C C . GLY A 1 90 ? -16.311 -11.128 20.887 1.00 94.25 90 GLY A C 1
ATOM 715 O O . GLY A 1 90 ? -15.848 -10.294 21.656 1.00 94.25 90 GLY A O 1
ATOM 716 N N . ARG A 1 91 ? -15.532 -11.817 20.044 1.00 96.81 91 ARG A N 1
ATOM 717 C CA . ARG A 1 91 ? -14.070 -11.680 19.962 1.00 96.81 91 ARG A CA 1
ATOM 718 C C . ARG A 1 91 ? -13.662 -10.660 18.889 1.00 96.81 91 ARG A C 1
ATOM 720 O O . ARG A 1 91 ? -14.123 -10.777 17.749 1.00 96.81 91 ARG A O 1
ATOM 727 N N . PRO A 1 92 ? -12.830 -9.656 19.217 1.00 97.38 92 PRO A N 1
ATOM 728 C CA . PRO A 1 92 ? -12.394 -8.636 18.264 1.00 97.38 92 PRO A CA 1
ATOM 729 C C . PRO A 1 92 ? -11.632 -9.194 17.051 1.00 97.38 92 PRO A C 1
ATOM 731 O O . PRO A 1 92 ? -10.735 -10.020 17.190 1.00 97.38 92 PRO A O 1
ATOM 734 N N . LEU A 1 93 ? -11.953 -8.678 15.863 1.00 97.44 93 LEU A N 1
ATOM 735 C CA . LEU A 1 93 ? -11.228 -8.916 14.604 1.00 97.44 93 LEU A CA 1
ATOM 736 C C . LEU A 1 93 ? -10.627 -7.629 14.032 1.00 97.44 93 LEU A C 1
ATOM 738 O O . LEU A 1 93 ? -9.573 -7.657 13.395 1.00 97.44 93 LEU A O 1
ATOM 742 N N . VAL A 1 94 ? -11.316 -6.505 14.240 1.00 98.12 94 VAL A N 1
ATOM 743 C CA . VAL A 1 94 ? -10.852 -5.165 13.878 1.00 98.12 94 VAL A CA 1
ATOM 744 C C . VAL A 1 94 ? -11.129 -4.232 15.045 1.00 98.12 94 VAL A C 1
ATOM 746 O O . VAL A 1 94 ? -12.259 -4.169 15.535 1.00 98.12 94 VAL A O 1
ATOM 749 N N . VAL A 1 95 ? -10.111 -3.492 15.468 1.00 98.31 95 VAL A N 1
ATOM 750 C CA . VAL A 1 95 ? -10.201 -2.495 16.542 1.00 98.31 95 VAL A CA 1
ATOM 751 C C . VAL A 1 95 ? -9.595 -1.197 16.032 1.00 98.31 95 VAL A C 1
ATOM 753 O O . VAL A 1 95 ? -8.549 -1.216 15.387 1.00 98.31 95 VAL A O 1
ATOM 756 N N . ALA A 1 96 ? -10.247 -0.075 16.303 1.00 97.44 96 ALA A N 1
ATOM 757 C CA . ALA A 1 96 ? -9.777 1.242 15.903 1.00 97.44 96 ALA A CA 1
ATOM 758 C C . ALA A 1 96 ? -9.868 2.228 17.065 1.00 97.44 96 ALA A C 1
ATOM 760 O O . ALA A 1 96 ? -10.714 2.073 17.939 1.00 97.44 96 ALA A O 1
ATOM 761 N N . GLY A 1 97 ? -9.013 3.242 17.081 1.00 95.31 97 GLY A N 1
ATOM 762 C CA . GLY A 1 97 ? -9.033 4.241 18.141 1.00 95.31 97 GLY A CA 1
ATOM 763 C C . GLY A 1 97 ? -8.049 5.375 17.922 1.00 95.31 97 GLY A C 1
ATOM 764 O O . GLY A 1 97 ? -7.169 5.309 17.056 1.00 95.31 97 GLY A O 1
ATOM 765 N N . GLU A 1 98 ? -8.217 6.420 18.721 1.00 94.38 98 GLU A N 1
ATOM 766 C CA . GLU A 1 98 ? -7.327 7.575 18.738 1.00 94.38 98 GLU A CA 1
ATOM 767 C C . GLU A 1 98 ? -6.220 7.364 19.777 1.00 94.38 98 GLU A C 1
ATOM 769 O O . GLU A 1 98 ? -6.481 7.017 20.928 1.00 94.38 98 GLU A O 1
ATOM 774 N N . TYR A 1 99 ? -4.968 7.548 19.360 1.00 93.12 99 TYR A N 1
ATOM 775 C CA . TYR A 1 99 ? -3.785 7.363 20.193 1.00 93.12 99 TYR A CA 1
ATOM 776 C C . TYR A 1 99 ? -2.997 8.671 20.312 1.00 93.12 99 TYR A C 1
ATOM 778 O O . TYR A 1 99 ? -2.476 9.200 19.326 1.00 93.12 99 TYR A O 1
ATOM 786 N N . GLY A 1 100 ? -2.871 9.180 21.539 1.00 89.25 100 GLY A N 1
ATOM 787 C CA . GLY A 1 100 ? -2.330 10.517 21.794 1.00 89.25 100 GLY A CA 1
ATOM 788 C C . GLY A 1 100 ? -3.342 11.613 21.452 1.00 89.25 100 GLY A C 1
ATOM 789 O O . GLY A 1 100 ? -4.541 11.388 21.541 1.00 89.25 100 GLY A O 1
ATOM 790 N N . GLU A 1 101 ? -2.863 12.805 21.088 1.00 84.75 101 GLU A N 1
ATOM 791 C CA . GLU A 1 101 ? -3.737 13.966 20.829 1.00 84.75 101 GLU A CA 1
ATOM 792 C C . GLU A 1 101 ? -4.392 13.942 19.437 1.00 84.75 101 GLU A C 1
ATOM 794 O O . GLU A 1 101 ? -5.469 14.493 19.257 1.00 84.75 101 GLU A O 1
ATOM 799 N N . GLU A 1 102 ? -3.749 13.309 18.452 1.00 84.62 102 GLU A N 1
ATOM 800 C CA . GLU A 1 102 ? -4.147 13.390 17.033 1.00 84.62 102 GLU A CA 1
ATOM 801 C C . GLU A 1 102 ? -3.876 12.087 16.250 1.00 84.62 102 GLU A C 1
ATOM 803 O O . GLU A 1 102 ? -3.971 12.053 15.024 1.00 84.62 102 GLU A O 1
ATOM 808 N N . GLY A 1 103 ? -3.374 11.031 16.899 1.00 91.19 103 GLY A N 1
ATOM 809 C CA . GLY A 1 103 ? -3.025 9.789 16.207 1.00 91.19 103 GLY A CA 1
ATOM 810 C C . GLY A 1 103 ? -4.253 8.919 15.986 1.00 91.19 103 GLY A C 1
ATOM 811 O O . GLY A 1 103 ? -5.096 8.832 16.869 1.00 91.19 103 GLY A O 1
ATOM 812 N N . LYS A 1 104 ? -4.335 8.228 14.849 1.00 94.38 104 LYS A N 1
ATOM 813 C CA . LYS A 1 104 ? -5.402 7.259 14.570 1.00 94.38 104 LYS A CA 1
ATOM 814 C C . LYS A 1 104 ? -4.819 5.912 14.218 1.00 94.38 104 LYS A C 1
ATOM 816 O O . LYS A 1 104 ? -3.891 5.811 13.415 1.00 94.38 104 LYS A O 1
ATOM 821 N N . VAL A 1 105 ? -5.378 4.869 14.806 1.00 96.38 105 VAL A N 1
ATOM 822 C CA . VAL A 1 105 ? -4.888 3.509 14.628 1.00 96.38 105 VAL A CA 1
ATOM 823 C C . VAL A 1 105 ? -6.060 2.614 14.290 1.00 96.38 105 VAL A C 1
ATOM 825 O O . VAL A 1 105 ? -7.052 2.599 15.011 1.00 96.38 105 VAL A O 1
ATOM 828 N N . VAL A 1 106 ? -5.932 1.849 13.211 1.00 97.62 106 VAL A N 1
ATOM 829 C CA . VAL A 1 106 ? -6.777 0.688 12.928 1.00 97.62 106 VAL A CA 1
ATOM 830 C C . VAL A 1 106 ? -5.889 -0.541 12.982 1.00 97.62 106 VAL A C 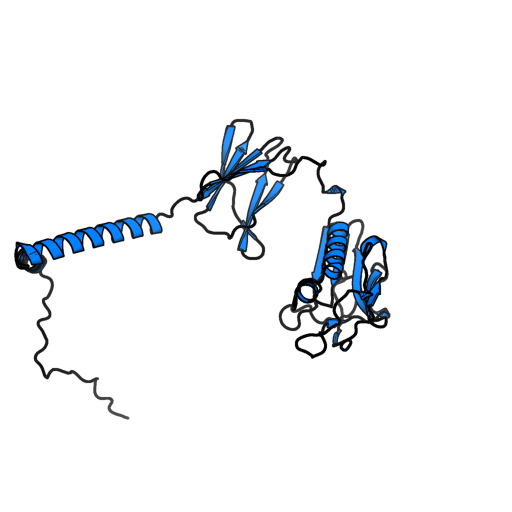1
ATOM 832 O O . VAL A 1 106 ? -4.852 -0.591 12.327 1.00 97.62 106 VAL A O 1
ATOM 835 N N . TRP A 1 107 ? -6.308 -1.542 13.739 1.00 97.69 107 TRP A N 1
ATOM 836 C CA . TRP A 1 107 ? -5.708 -2.865 13.759 1.00 97.69 107 TRP A CA 1
ATOM 837 C C . TRP A 1 107 ? -6.677 -3.889 13.163 1.00 97.69 107 TRP A C 1
ATOM 839 O O . TRP A 1 107 ? -7.860 -3.887 13.506 1.00 97.69 107 TRP A O 1
ATOM 849 N N . SER A 1 108 ? -6.175 -4.774 12.300 1.00 97.31 108 SER A N 1
ATOM 850 C CA . SER A 1 108 ? -6.888 -5.946 11.794 1.00 97.31 108 SER A CA 1
ATOM 851 C C . SER A 1 108 ? -6.122 -7.224 12.125 1.00 97.31 108 SER A C 1
ATOM 853 O O . SER A 1 108 ? -4.995 -7.424 11.676 1.00 97.31 108 SER A O 1
ATOM 855 N N . GLY A 1 109 ? -6.762 -8.114 12.878 1.00 96.25 109 GLY A N 1
ATOM 856 C CA . GLY A 1 109 ? -6.245 -9.447 13.179 1.00 96.25 109 GLY A CA 1
ATOM 857 C C . GLY A 1 109 ? -6.604 -10.499 12.129 1.00 96.25 109 GLY A C 1
ATOM 858 O O . GLY A 1 109 ? -6.039 -11.590 12.120 1.00 96.25 109 GLY A O 1
ATOM 859 N N . MET A 1 110 ? -7.548 -10.186 11.236 1.00 95.06 110 MET A N 1
ATOM 860 C CA . MET A 1 110 ? -8.119 -11.147 10.288 1.00 95.06 110 MET A CA 1
ATOM 861 C C . MET A 1 110 ? -7.513 -11.101 8.893 1.00 95.06 110 MET A C 1
ATOM 863 O O . MET A 1 110 ? -7.953 -11.860 8.031 1.00 95.06 110 MET A O 1
ATOM 867 N N . ASN A 1 111 ? -6.545 -10.212 8.646 1.00 93.12 111 ASN A N 1
ATOM 868 C CA . ASN A 1 111 ? -6.010 -10.004 7.308 1.00 93.12 111 ASN A CA 1
ATOM 869 C C . ASN A 1 111 ? -7.119 -9.613 6.320 1.00 93.12 111 ASN A C 1
ATOM 871 O O . ASN A 1 111 ? -7.392 -10.281 5.318 1.00 93.12 111 ASN A O 1
ATOM 875 N N . LEU A 1 112 ? -7.803 -8.514 6.661 1.00 95.19 112 LEU A N 1
ATOM 876 C CA . LEU A 1 112 ? -9.049 -8.075 6.028 1.00 95.19 112 LEU A CA 1
ATOM 877 C C . LEU A 1 112 ? -8.913 -7.933 4.506 1.00 95.19 112 LEU A C 1
ATOM 879 O O . LEU A 1 112 ? -9.820 -8.302 3.768 1.00 95.19 112 LEU A O 1
ATOM 883 N N . VAL A 1 113 ? -7.773 -7.440 4.014 1.00 93.94 113 VAL A N 1
ATOM 884 C CA . VAL A 1 113 ? -7.551 -7.251 2.570 1.00 93.94 113 VAL A CA 1
ATOM 885 C C . VAL A 1 113 ? -7.502 -8.590 1.829 1.00 93.94 113 VAL A C 1
ATOM 887 O O . VAL A 1 113 ? -8.124 -8.744 0.770 1.00 93.94 113 VAL A O 1
ATOM 890 N N . ALA A 1 114 ? -6.769 -9.575 2.359 1.00 92.88 114 ALA A N 1
ATOM 891 C CA . ALA A 1 114 ? -6.713 -10.888 1.727 1.00 92.88 114 ALA A CA 1
ATOM 892 C C . ALA A 1 114 ? -8.048 -11.613 1.879 1.00 92.88 114 ALA A C 1
ATOM 894 O O . ALA A 1 114 ? -8.522 -12.198 0.907 1.00 92.88 114 ALA A O 1
ATOM 895 N N . HIS A 1 115 ? -8.684 -11.517 3.049 1.00 95.50 115 HIS A N 1
ATOM 896 C CA . HIS A 1 115 ? -9.999 -12.100 3.278 1.00 95.50 115 HIS A CA 1
ATOM 897 C C . HIS A 1 115 ? -11.012 -11.555 2.264 1.00 95.50 115 HIS A C 1
ATOM 899 O O . HIS A 1 115 ? -11.601 -12.340 1.526 1.00 95.50 115 HIS A O 1
ATOM 905 N N . ALA A 1 116 ? -11.077 -10.235 2.059 1.00 95.62 116 ALA A N 1
ATOM 906 C CA . ALA A 1 116 ? -11.977 -9.586 1.101 1.00 95.62 116 ALA A CA 1
ATOM 907 C C . ALA A 1 116 ? -11.764 -10.010 -0.356 1.00 95.62 116 ALA A C 1
ATOM 909 O O . ALA A 1 116 ? -12.704 -9.988 -1.153 1.00 95.62 116 ALA A O 1
ATOM 910 N N . THR A 1 117 ? -10.557 -10.442 -0.723 1.00 93.75 117 THR A N 1
ATOM 911 C CA . THR A 1 117 ? -10.192 -10.781 -2.110 1.00 93.75 117 THR A CA 1
ATOM 912 C C . THR A 1 117 ? -10.092 -12.284 -2.383 1.00 93.75 117 THR A C 1
ATOM 914 O O . THR A 1 117 ? -10.176 -12.707 -3.541 1.00 93.75 117 THR A O 1
ATOM 917 N N . TYR A 1 118 ? -9.964 -13.108 -1.341 1.00 90.56 118 TYR A N 1
ATOM 918 C CA . TYR A 1 118 ? -9.835 -14.556 -1.450 1.00 90.56 118 TYR A CA 1
ATOM 919 C C . TYR A 1 118 ? -11.086 -15.197 -2.070 1.00 90.56 118 TYR A C 1
ATOM 921 O O . TYR A 1 118 ? -12.204 -14.977 -1.610 1.00 90.56 118 TYR A O 1
ATOM 929 N N . ARG A 1 119 ? -10.898 -16.003 -3.126 1.00 84.81 119 ARG A N 1
ATOM 930 C CA . ARG A 1 119 ? -11.979 -16.643 -3.912 1.00 84.81 119 ARG A CA 1
ATOM 931 C C . ARG A 1 119 ? -13.061 -15.671 -4.409 1.00 84.81 119 ARG A C 1
ATOM 933 O O . ARG A 1 119 ? -14.229 -16.030 -4.515 1.00 84.81 119 ARG A O 1
ATOM 940 N N . GLY A 1 120 ? -12.653 -14.459 -4.777 1.00 88.12 120 GLY A N 1
ATOM 941 C CA . GLY A 1 120 ? -13.540 -13.428 -5.306 1.00 88.12 120 GLY A CA 1
ATOM 942 C C . GLY A 1 120 ? -13.671 -12.243 -4.357 1.00 88.12 120 GLY A C 1
ATOM 943 O O . GLY A 1 120 ? -13.463 -12.351 -3.148 1.00 88.12 120 GLY A O 1
ATOM 944 N N . LYS A 1 121 ? -13.995 -11.087 -4.936 1.00 90.62 121 LYS A N 1
ATOM 945 C CA . LYS A 1 121 ? -14.152 -9.835 -4.197 1.00 90.62 121 LYS A CA 1
ATOM 946 C C . LYS A 1 121 ? -15.473 -9.846 -3.430 1.00 90.62 121 LYS A C 1
ATOM 948 O O . LYS A 1 121 ? -16.521 -9.979 -4.056 1.00 90.62 121 LYS A O 1
ATOM 953 N N . ASN A 1 122 ? -15.417 -9.682 -2.111 1.00 96.44 122 ASN A N 1
ATOM 954 C CA . ASN A 1 122 ? -16.592 -9.392 -1.297 1.00 96.44 122 ASN A CA 1
ATOM 955 C C . ASN A 1 122 ? -16.783 -7.872 -1.212 1.00 96.44 122 ASN A C 1
ATOM 957 O O . ASN A 1 122 ? -15.889 -7.158 -0.761 1.00 96.44 122 ASN A O 1
ATOM 961 N N . GLN A 1 123 ? -17.923 -7.375 -1.687 1.00 96.38 123 GLN A N 1
ATOM 962 C CA . GLN A 1 123 ? -18.153 -5.937 -1.801 1.00 96.38 123 GLN A CA 1
ATOM 963 C C . GLN A 1 123 ? -18.309 -5.254 -0.435 1.00 96.38 123 GLN A C 1
ATOM 965 O O . GLN A 1 123 ? -17.801 -4.151 -0.258 1.00 96.38 123 GLN A O 1
ATOM 970 N N . GLU A 1 124 ? -18.956 -5.906 0.531 1.00 97.12 124 GLU A N 1
ATOM 971 C CA . GLU A 1 124 ? -19.225 -5.326 1.851 1.00 97.12 124 GLU A CA 1
ATOM 972 C C . GLU A 1 124 ? -17.966 -5.299 2.731 1.00 97.12 124 GLU A C 1
ATOM 974 O O . GLU A 1 124 ? -17.716 -4.310 3.417 1.00 97.12 124 GLU A O 1
ATOM 979 N N . GLU A 1 125 ? -17.089 -6.301 2.626 1.00 97.38 125 GLU A N 1
ATOM 980 C CA . GLU A 1 125 ? -15.761 -6.257 3.257 1.00 97.38 125 GLU A CA 1
ATOM 981 C C . GLU A 1 125 ? -14.866 -5.170 2.632 1.00 97.38 125 GLU A C 1
ATOM 983 O O . GLU A 1 125 ? -14.121 -4.486 3.337 1.00 97.38 125 GLU A O 1
ATOM 988 N N . ILE A 1 126 ? -14.967 -4.953 1.312 1.00 96.44 126 ILE A N 1
ATOM 989 C CA . ILE A 1 126 ? -14.285 -3.841 0.628 1.00 96.44 126 ILE A CA 1
ATOM 990 C C . ILE A 1 126 ? -14.855 -2.490 1.082 1.00 96.44 126 ILE A C 1
ATOM 992 O O . ILE A 1 126 ? -14.087 -1.546 1.263 1.00 96.44 126 ILE A O 1
ATOM 996 N N . HIS A 1 127 ? -16.171 -2.380 1.291 1.00 96.25 127 HIS A N 1
ATOM 997 C CA . HIS A 1 127 ? -16.786 -1.179 1.858 1.00 96.25 127 HIS A CA 1
ATOM 998 C C 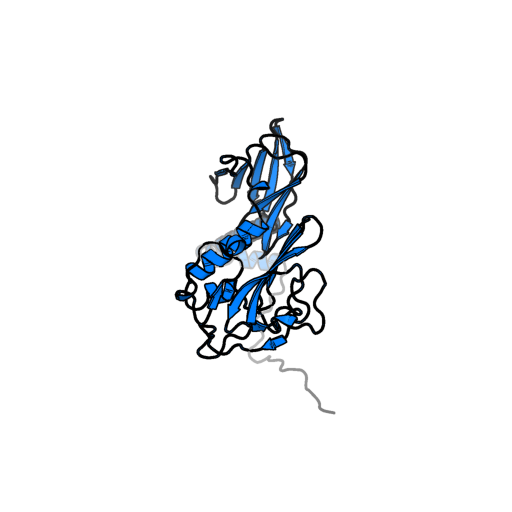. HIS A 1 127 ? -16.301 -0.920 3.287 1.00 96.25 127 HIS A C 1
ATOM 1000 O O . HIS A 1 127 ? -15.960 0.219 3.603 1.00 96.25 127 HIS A O 1
ATOM 1006 N N . LEU A 1 128 ? -16.179 -1.956 4.124 1.00 97.19 128 LEU A N 1
ATOM 1007 C CA . LEU A 1 128 ? -15.599 -1.814 5.460 1.00 97.19 128 LEU A CA 1
ATOM 1008 C C . LEU A 1 128 ? -14.159 -1.296 5.377 1.00 97.19 128 LEU A C 1
ATOM 1010 O O . LEU A 1 128 ? -13.827 -0.314 6.035 1.00 97.19 128 LEU A O 1
ATOM 1014 N N . LEU A 1 129 ? -13.320 -1.895 4.525 1.00 96.25 129 LEU A N 1
ATOM 1015 C CA . LEU A 1 129 ? -11.948 -1.431 4.312 1.00 96.25 129 LEU A CA 1
ATOM 1016 C C . LEU A 1 129 ? -11.902 0.030 3.834 1.00 96.25 129 LEU A C 1
ATOM 1018 O O . LEU A 1 129 ? -11.095 0.812 4.333 1.00 96.25 129 LEU A O 1
ATOM 1022 N N . HIS A 1 130 ? -12.775 0.415 2.902 1.00 93.56 130 HIS A N 1
ATOM 1023 C CA . HIS A 1 130 ? -12.903 1.798 2.444 1.00 93.56 130 HIS A CA 1
ATOM 1024 C C . HIS A 1 130 ? -13.246 2.750 3.597 1.00 93.56 130 HIS A C 1
ATOM 1026 O O . HIS A 1 130 ? -12.633 3.808 3.706 1.00 93.56 130 HIS A O 1
ATOM 1032 N N . ASN A 1 131 ? -14.179 2.375 4.472 1.00 94.56 131 ASN A N 1
ATOM 1033 C CA . ASN A 1 131 ? -14.592 3.205 5.604 1.00 94.56 131 ASN A CA 1
ATOM 1034 C C . ASN A 1 131 ? -13.470 3.344 6.644 1.00 94.56 131 ASN A C 1
ATOM 1036 O O . ASN A 1 131 ? -13.194 4.454 7.092 1.00 94.56 131 ASN A O 1
ATOM 1040 N N . LEU A 1 132 ? -12.755 2.253 6.944 1.00 95.50 132 LEU A N 1
ATOM 1041 C CA . LEU A 1 132 ? -11.584 2.264 7.829 1.00 95.50 132 LEU A CA 1
ATOM 1042 C C . LEU A 1 132 ? -10.485 3.200 7.307 1.00 95.50 132 LEU A C 1
ATOM 1044 O O . LEU A 1 132 ? -9.958 4.021 8.056 1.00 95.50 132 LEU A O 1
ATOM 1048 N N . LEU A 1 133 ? -10.154 3.102 6.016 1.00 93.31 133 LEU A N 1
ATOM 1049 C CA . LEU A 1 133 ? -9.157 3.970 5.387 1.00 93.31 133 LEU A CA 1
ATOM 1050 C C . LEU A 1 133 ? -9.643 5.420 5.293 1.00 93.31 133 LEU A C 1
ATOM 1052 O O . LEU A 1 133 ? -8.865 6.336 5.533 1.00 93.31 133 LEU A O 1
ATOM 1056 N N . GLY A 1 134 ? -10.923 5.635 4.989 1.00 90.69 134 GLY A N 1
ATOM 1057 C CA . GLY A 1 134 ? -11.533 6.962 4.971 1.00 90.69 134 GLY A CA 1
ATOM 1058 C C . GLY A 1 134 ? -11.460 7.648 6.334 1.00 90.69 134 GLY A C 1
ATOM 1059 O O . GLY A 1 134 ? -11.095 8.817 6.406 1.00 90.69 134 GLY A O 1
ATOM 1060 N N . TRP A 1 135 ? -11.722 6.912 7.416 1.00 91.69 135 TRP A N 1
ATOM 1061 C CA . TRP A 1 135 ? -11.590 7.419 8.782 1.00 91.69 135 TRP A CA 1
ATOM 1062 C C . TRP A 1 135 ? -10.136 7.735 9.161 1.00 91.69 135 TRP A C 1
ATOM 1064 O O . TRP A 1 135 ? -9.862 8.775 9.760 1.00 91.69 135 TRP A O 1
ATOM 1074 N N . LEU A 1 136 ? -9.192 6.870 8.772 1.00 91.38 136 LEU A N 1
ATOM 1075 C CA . LEU A 1 136 ? -7.765 7.116 8.986 1.00 91.38 136 LEU A CA 1
ATOM 1076 C C . LEU A 1 136 ? -7.286 8.369 8.251 1.00 91.38 136 LEU A C 1
ATOM 1078 O O . LEU A 1 136 ? -6.467 9.111 8.784 1.00 91.38 136 LEU A O 1
ATOM 1082 N N . ILE A 1 137 ? -7.760 8.593 7.029 1.00 86.44 137 ILE A N 1
ATOM 1083 C CA . ILE A 1 137 ? -7.262 9.682 6.187 1.00 86.44 137 ILE A CA 1
ATOM 1084 C C . ILE A 1 137 ? -7.957 11.006 6.516 1.00 86.44 137 ILE A C 1
ATOM 1086 O O . ILE A 1 137 ? -7.286 12.023 6.403 1.00 86.44 137 ILE A O 1
ATOM 1090 N N . GLU A 1 138 ? -9.223 10.955 6.960 1.00 73.19 138 GLU A N 1
ATOM 1091 C CA . GLU A 1 138 ? -10.162 12.050 7.259 1.00 73.19 138 GLU A CA 1
ATOM 1092 C C . GLU A 1 138 ? -10.155 13.224 6.248 1.00 73.19 138 GLU A C 1
ATOM 1094 O O . GLU A 1 138 ? -9.150 13.616 5.661 1.00 73.19 138 GLU A O 1
ATOM 1099 N N . ASP A 1 139 ? -11.325 13.795 5.973 1.00 53.53 139 ASP A N 1
ATOM 1100 C CA . ASP A 1 139 ? -11.542 14.709 4.832 1.00 53.53 139 ASP A CA 1
ATOM 1101 C C . ASP A 1 139 ? -10.704 16.012 4.883 1.00 53.53 139 ASP A C 1
ATOM 1103 O O . ASP A 1 139 ? -10.683 16.761 3.912 1.00 53.53 139 ASP A O 1
ATOM 1107 N N . GLU A 1 140 ? -9.966 16.277 5.969 1.00 52.22 140 GLU A N 1
ATOM 1108 C CA . GLU A 1 140 ? -9.057 17.427 6.093 1.00 52.22 140 GLU A CA 1
ATOM 1109 C C . GLU A 1 140 ? -7.881 17.390 5.100 1.00 52.22 140 GLU A C 1
ATOM 1111 O O . GLU A 1 140 ? -7.328 18.435 4.757 1.00 52.22 140 GLU A O 1
ATOM 1116 N N . SER A 1 141 ? -7.512 16.204 4.601 1.00 49.19 141 SER A N 1
ATOM 1117 C CA . SER A 1 141 ? -6.455 16.032 3.592 1.00 49.19 141 SER A CA 1
ATOM 1118 C C . SER A 1 141 ? -6.969 16.000 2.149 1.00 49.19 141 SER A C 1
ATOM 1120 O O . SER A 1 141 ? -6.175 16.072 1.204 1.00 49.19 141 SER A O 1
ATOM 1122 N N . ARG A 1 142 ? -8.293 15.939 1.943 1.00 47.47 142 ARG A N 1
ATOM 1123 C CA . ARG A 1 142 ? -8.882 16.212 0.633 1.00 47.47 142 ARG A CA 1
ATOM 1124 C C . ARG A 1 142 ? -8.811 17.715 0.420 1.00 47.47 142 ARG A C 1
ATOM 1126 O O . ARG A 1 142 ? -9.667 18.475 0.869 1.00 47.47 142 ARG A O 1
ATOM 1133 N N . GLY A 1 143 ? -7.770 18.138 -0.297 1.00 51.81 143 GLY A N 1
ATOM 1134 C CA . GLY A 1 143 ? -7.757 19.450 -0.934 1.00 51.81 143 GLY A CA 1
ATOM 1135 C C . GLY A 1 143 ? -9.103 19.700 -1.632 1.00 51.81 143 GLY A C 1
ATOM 1136 O O . GLY A 1 143 ? -9.777 18.741 -2.028 1.00 51.81 143 GLY A O 1
ATOM 1137 N N . PRO A 1 144 ? -9.551 20.961 -1.735 1.00 49.50 144 PRO A N 1
ATOM 1138 C CA . PRO A 1 144 ? -10.876 21.285 -2.247 1.00 49.50 144 PRO A CA 1
ATOM 1139 C C . PRO A 1 144 ? -11.161 20.532 -3.553 1.00 49.50 144 PRO A C 1
ATOM 1141 O O . PRO A 1 144 ? -10.317 20.477 -4.450 1.00 49.50 144 PRO A O 1
ATOM 1144 N N . ALA A 1 145 ? -12.350 19.924 -3.631 1.00 43.47 145 ALA A N 1
ATOM 1145 C CA . ALA A 1 145 ? -12.785 19.129 -4.775 1.00 43.47 145 ALA A CA 1
ATOM 1146 C C . ALA A 1 145 ? -12.481 19.862 -6.099 1.00 43.47 145 ALA A C 1
ATOM 1148 O O . ALA A 1 145 ? -12.951 20.981 -6.309 1.00 43.47 145 ALA A O 1
ATOM 1149 N N . GLY A 1 146 ? -11.685 19.234 -6.974 1.00 50.78 146 GLY A N 1
ATOM 1150 C CA . GLY A 1 146 ? -11.228 19.824 -8.241 1.00 50.78 146 GLY A CA 1
ATOM 1151 C C . GLY A 1 146 ? -9.722 20.106 -8.354 1.00 50.78 146 GLY A C 1
ATOM 1152 O O . GLY A 1 146 ? -9.304 20.639 -9.377 1.00 50.78 146 GLY A O 1
ATOM 1153 N N . GLN A 1 147 ? -8.910 19.737 -7.358 1.00 62.50 147 GLN A N 1
ATOM 1154 C CA . GLN A 1 147 ? -7.437 19.819 -7.406 1.00 62.50 147 GLN A CA 1
ATOM 1155 C C . GLN A 1 147 ? -6.744 18.489 -7.763 1.00 62.50 147 GLN A C 1
ATOM 1157 O O . GLN A 1 147 ? -5.541 18.336 -7.549 1.00 62.50 147 GLN A O 1
ATOM 1162 N N . ASP A 1 148 ? -7.481 17.513 -8.302 1.00 71.69 148 ASP A N 1
ATOM 1163 C CA . ASP A 1 148 ? -6.898 16.222 -8.670 1.00 71.69 148 ASP A CA 1
ATOM 1164 C C . ASP A 1 148 ? -5.788 16.394 -9.727 1.00 71.69 148 ASP A C 1
ATOM 1166 O O . ASP A 1 148 ? -5.976 17.126 -10.708 1.00 71.69 148 ASP A O 1
ATOM 1170 N N . PRO A 1 149 ? -4.644 15.696 -9.584 1.00 81.06 149 PRO A N 1
ATOM 1171 C CA . PRO A 1 149 ? -3.615 15.667 -10.611 1.00 81.06 149 PRO A CA 1
ATOM 1172 C C . PRO A 1 149 ? -4.208 15.226 -11.945 1.00 81.06 149 PRO A C 1
ATOM 1174 O O . PRO A 1 149 ? -4.816 14.157 -12.046 1.00 81.06 149 PRO A O 1
ATOM 1177 N N . THR A 1 150 ? -3.972 15.997 -13.001 1.00 89.62 150 THR A N 1
ATOM 1178 C CA . THR A 1 150 ? -4.278 15.525 -14.355 1.00 89.62 150 THR A CA 1
ATOM 1179 C C . THR A 1 150 ? -3.068 14.803 -14.922 1.00 89.62 150 THR A C 1
ATOM 1181 O O . THR A 1 150 ? -1.936 15.270 -14.799 1.00 89.62 150 THR A O 1
ATOM 1184 N N . VAL A 1 151 ? -3.301 13.651 -15.550 1.00 92.88 151 VAL A N 1
ATOM 1185 C CA . VAL A 1 151 ? -2.241 12.830 -16.141 1.00 92.88 151 VAL A CA 1
ATOM 1186 C C . VAL A 1 151 ? -2.432 12.775 -17.646 1.00 92.88 151 VAL A C 1
ATOM 1188 O O . VAL A 1 151 ? -3.492 12.382 -18.128 1.00 92.88 151 VAL A O 1
ATOM 1191 N N . THR A 1 152 ? -1.393 13.143 -18.389 1.00 94.69 152 THR A N 1
ATOM 1192 C CA . THR A 1 152 ? -1.346 13.018 -19.848 1.00 94.69 152 THR A CA 1
ATOM 1193 C C . THR A 1 152 ? -0.187 12.116 -20.245 1.00 94.69 152 THR A C 1
ATOM 1195 O O . THR A 1 152 ? 0.927 12.250 -19.740 1.00 94.69 152 THR A O 1
ATOM 1198 N N . ARG A 1 153 ? -0.445 11.191 -21.172 1.00 94.25 153 ARG A N 1
ATOM 1199 C CA . ARG A 1 153 ? 0.575 10.328 -21.771 1.00 94.25 153 ARG A CA 1
ATOM 1200 C C . ARG A 1 153 ? 0.418 10.342 -23.280 1.00 94.25 153 ARG A C 1
ATOM 1202 O O . ARG A 1 153 ? -0.404 9.619 -23.835 1.00 94.25 153 ARG A O 1
ATOM 1209 N N . ASP A 1 154 ? 1.198 11.186 -23.931 1.00 92.19 154 ASP A N 1
ATOM 1210 C CA . ASP A 1 154 ? 1.212 11.307 -25.386 1.00 92.19 154 ASP A CA 1
ATOM 1211 C C . ASP A 1 154 ? 2.243 10.379 -26.050 1.00 92.19 154 ASP A C 1
ATOM 1213 O O . ASP A 1 154 ? 2.126 10.070 -27.235 1.00 92.19 154 ASP A O 1
ATOM 1217 N N . HIS A 1 155 ? 3.220 9.888 -25.283 1.00 92.00 155 HIS A N 1
ATOM 1218 C CA . HIS A 1 155 ? 4.246 8.948 -25.726 1.00 92.00 155 HIS A CA 1
ATOM 1219 C C . HIS A 1 155 ? 4.463 7.848 -24.667 1.00 92.00 155 HIS A C 1
ATOM 1221 O O . HIS A 1 155 ? 4.381 8.130 -23.472 1.00 92.00 155 HIS A O 1
ATOM 1227 N N . PRO A 1 156 ? 4.763 6.586 -25.036 1.00 89.69 156 PRO A N 1
ATOM 1228 C CA . PRO A 1 156 ? 5.060 5.534 -24.055 1.00 89.69 156 PRO A CA 1
ATOM 1229 C C . PRO A 1 156 ? 6.217 5.905 -23.118 1.00 89.69 156 PRO A C 1
ATOM 1231 O O . PRO A 1 156 ? 6.158 5.595 -21.935 1.00 89.69 156 PRO A O 1
ATOM 1234 N N . ASP A 1 157 ? 7.199 6.645 -23.621 1.00 94.50 157 ASP A N 1
ATOM 1235 C CA . ASP A 1 157 ? 8.403 7.041 -22.877 1.00 94.50 157 ASP A CA 1
ATOM 1236 C C . ASP A 1 157 ? 8.261 8.382 -22.139 1.00 94.50 157 ASP A C 1
ATOM 1238 O O . ASP A 1 157 ? 9.250 8.909 -21.633 1.00 94.50 157 ASP A O 1
ATOM 1242 N N . ARG A 1 158 ? 7.059 8.975 -22.106 1.00 95.19 158 ARG A N 1
ATOM 1243 C CA . ARG A 1 158 ? 6.817 10.263 -21.450 1.00 95.19 158 ARG A CA 1
ATOM 1244 C C . ARG A 1 158 ? 5.454 10.317 -20.770 1.00 95.19 158 ARG A C 1
ATOM 1246 O O . ARG A 1 158 ? 4.429 10.122 -21.415 1.00 95.19 158 ARG A O 1
ATOM 1253 N N . VAL A 1 159 ? 5.437 10.674 -19.490 1.00 96.12 159 VAL A N 1
ATOM 1254 C CA . VAL A 1 159 ? 4.214 10.928 -18.715 1.00 96.12 159 VAL A CA 1
ATOM 1255 C C . VAL A 1 159 ? 4.283 12.329 -18.123 1.00 96.12 159 VAL A C 1
ATOM 1257 O O . VAL A 1 159 ? 5.326 12.748 -17.630 1.00 96.12 159 VAL A O 1
ATOM 1260 N N . GLN A 1 160 ? 3.179 13.064 -18.180 1.00 95.94 160 GLN A N 1
ATOM 1261 C CA . GLN A 1 160 ? 3.073 14.417 -17.647 1.00 95.94 160 GLN A CA 1
ATOM 1262 C C . GLN A 1 160 ? 1.966 14.482 -16.599 1.00 95.94 160 GLN A C 1
ATOM 1264 O O . GLN A 1 160 ? 0.842 14.048 -16.851 1.00 95.94 160 GLN A O 1
ATOM 1269 N N . PHE A 1 161 ? 2.294 15.040 -15.438 1.00 93.88 161 PHE A N 1
ATOM 1270 C CA . PHE A 1 161 ? 1.384 15.265 -14.323 1.00 93.88 161 PHE A CA 1
ATOM 1271 C C . PHE A 1 161 ? 1.223 16.769 -14.129 1.00 93.88 161 PHE A C 1
ATOM 1273 O O . PHE A 1 161 ? 2.183 17.437 -13.740 1.00 93.88 161 PHE A O 1
ATOM 1280 N N . SER A 1 162 ? 0.030 17.301 -14.388 1.00 91.88 162 SER A N 1
ATOM 1281 C CA . SER A 1 162 ? -0.276 18.698 -14.072 1.00 91.88 162 SER A CA 1
ATOM 1282 C C . SER A 1 162 ? -0.944 18.755 -12.707 1.00 91.88 162 SER A C 1
ATOM 1284 O O . SER A 1 162 ? -2.021 18.186 -12.511 1.00 91.88 162 SER A O 1
ATOM 1286 N N . LEU A 1 163 ? -0.282 19.432 -11.778 1.00 87.50 163 LEU A N 1
ATOM 1287 C CA . LEU A 1 163 ? -0.702 19.608 -10.398 1.00 87.50 163 LEU A CA 1
ATOM 1288 C C . LEU A 1 163 ? -1.202 21.036 -10.225 1.00 87.50 163 LEU A C 1
ATOM 1290 O O . LEU A 1 163 ? -0.451 21.994 -10.423 1.00 87.50 163 LEU A O 1
ATOM 1294 N N . SER A 1 164 ? -2.473 21.169 -9.864 1.00 78.12 164 SER A N 1
ATOM 1295 C CA . SER A 1 164 ? -3.067 22.453 -9.520 1.00 78.12 164 SER A CA 1
ATOM 1296 C C . SER A 1 164 ? -2.850 22.703 -8.034 1.00 78.12 164 SER A C 1
ATOM 1298 O O . SER A 1 164 ? -3.377 21.960 -7.211 1.00 78.12 164 SER A O 1
ATOM 1300 N N . THR A 1 165 ? -2.126 23.772 -7.685 1.00 71.31 165 THR A 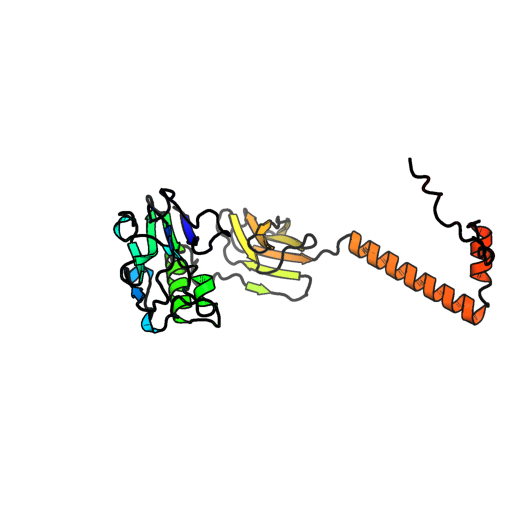N 1
ATOM 1301 C CA . THR A 1 165 ? -1.855 24.183 -6.289 1.00 71.31 165 THR A CA 1
ATOM 1302 C C . THR A 1 165 ? -1.066 23.151 -5.471 1.00 71.31 165 THR A C 1
ATOM 1304 O O . THR A 1 165 ? -1.613 22.419 -4.655 1.00 71.31 165 THR A O 1
ATOM 1307 N N . VAL A 1 166 ? 0.254 23.130 -5.653 1.00 73.94 166 VAL A N 1
ATOM 1308 C CA . VAL A 1 166 ? 1.182 22.434 -4.754 1.00 73.94 166 VAL A CA 1
ATOM 1309 C C . VAL A 1 166 ? 1.322 23.257 -3.460 1.00 73.94 166 VAL A C 1
ATOM 1311 O O . VAL A 1 166 ? 1.668 24.440 -3.549 1.00 73.94 166 VAL A O 1
ATOM 1314 N N . PRO A 1 167 ? 1.014 22.686 -2.276 1.00 70.94 167 PRO A N 1
ATOM 1315 C CA . PRO A 1 167 ? 1.196 23.363 -0.994 1.00 70.94 167 PRO A CA 1
ATOM 1316 C C . PRO A 1 167 ? 2.658 23.726 -0.725 1.00 70.94 167 PRO A C 1
ATOM 1318 O O . PRO A 1 167 ? 3.572 23.023 -1.163 1.00 70.94 167 PRO A O 1
ATOM 1321 N N . ASP A 1 168 ? 2.873 24.769 0.079 1.00 69.25 168 ASP A N 1
ATOM 1322 C CA . ASP A 1 168 ? 4.200 25.098 0.597 1.00 69.25 168 ASP A CA 1
ATOM 1323 C C . ASP A 1 168 ? 4.737 23.920 1.432 1.00 69.25 168 ASP A C 1
ATOM 1325 O O . ASP A 1 168 ? 4.148 23.531 2.441 1.00 69.25 168 ASP A O 1
ATOM 1329 N N . GLY A 1 169 ? 5.854 23.330 1.000 1.00 78.19 169 GLY A N 1
ATOM 1330 C CA . GLY A 1 169 ? 6.466 22.170 1.649 1.00 78.19 169 GLY A CA 1
ATOM 1331 C C . GLY A 1 169 ? 6.858 21.070 0.663 1.00 78.19 169 GLY A C 1
ATOM 1332 O O . GLY A 1 169 ? 7.266 21.349 -0.467 1.00 78.19 169 GLY A O 1
ATOM 1333 N N . ILE A 1 170 ? 6.780 19.817 1.123 1.00 83.56 170 ILE A N 1
ATOM 1334 C CA . ILE A 1 170 ? 7.062 18.624 0.316 1.00 83.56 170 ILE A CA 1
ATOM 1335 C C . ILE A 1 170 ? 5.738 17.968 -0.058 1.00 83.56 170 ILE A C 1
ATOM 1337 O O . ILE A 1 170 ? 5.023 17.466 0.807 1.00 83.56 170 ILE A O 1
ATOM 1341 N N . THR A 1 171 ? 5.447 17.915 -1.353 1.00 86.31 171 THR A N 1
ATOM 1342 C CA . THR A 1 171 ? 4.319 17.149 -1.890 1.00 86.31 171 THR A CA 1
ATOM 1343 C C . THR A 1 171 ? 4.822 15.847 -2.488 1.00 86.31 171 THR A C 1
ATOM 1345 O O . THR A 1 171 ? 5.695 15.847 -3.351 1.00 86.31 171 THR A O 1
ATOM 1348 N N . TRP A 1 172 ? 4.274 14.721 -2.044 1.00 88.69 172 TRP A N 1
ATOM 1349 C CA . TRP A 1 172 ? 4.679 13.404 -2.526 1.00 88.69 172 TRP A CA 1
ATOM 1350 C C . TRP A 1 172 ? 3.788 12.946 -3.680 1.00 88.69 172 TRP A C 1
ATOM 1352 O O . TRP A 1 172 ? 2.600 12.695 -3.496 1.00 88.69 172 TRP A O 1
ATOM 1362 N N . LEU A 1 173 ? 4.372 12.788 -4.867 1.00 90.88 173 LEU A N 1
ATOM 1363 C CA . LEU A 1 173 ? 3.696 12.206 -6.021 1.00 90.88 173 LEU A CA 1
ATOM 1364 C C . LEU A 1 173 ? 3.977 10.703 -6.078 1.00 90.88 17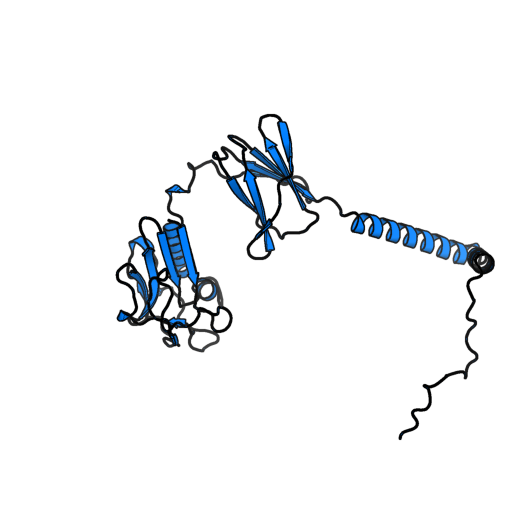3 LEU A C 1
ATOM 1366 O O . LEU A 1 173 ? 5.103 10.277 -6.345 1.00 90.88 173 LEU A O 1
ATOM 1370 N N . TYR A 1 174 ? 2.941 9.899 -5.843 1.00 91.31 174 TYR A N 1
ATOM 1371 C CA . TYR A 1 174 ? 3.004 8.444 -5.946 1.00 91.31 174 TYR A CA 1
ATOM 1372 C C . TYR A 1 174 ? 2.414 7.969 -7.273 1.00 91.31 174 TYR A C 1
ATOM 1374 O O . TYR A 1 174 ? 1.235 8.187 -7.556 1.00 91.31 174 TYR A O 1
ATOM 1382 N N . TRP A 1 175 ? 3.228 7.301 -8.089 1.00 93.00 175 TRP A N 1
ATOM 1383 C CA . TRP A 1 175 ? 2.837 6.835 -9.413 1.00 93.00 175 TRP A CA 1
ATOM 1384 C C . TRP A 1 175 ? 2.807 5.311 -9.479 1.00 93.00 175 TRP A C 1
ATOM 1386 O O . TRP A 1 175 ? 3.793 4.630 -9.193 1.00 93.00 175 TRP A O 1
ATOM 1396 N N . ARG A 1 176 ? 1.658 4.764 -9.890 1.00 91.31 176 ARG A N 1
ATOM 1397 C CA . ARG A 1 176 ? 1.387 3.319 -9.915 1.00 91.31 176 ARG A CA 1
ATOM 1398 C C . ARG A 1 176 ? 1.976 2.626 -11.151 1.00 91.31 176 ARG A C 1
ATOM 1400 O O . ARG A 1 176 ? 1.303 1.826 -11.798 1.00 91.31 176 ARG A O 1
ATOM 1407 N N . GLU A 1 177 ? 3.237 2.910 -11.448 1.00 91.81 177 GLU A N 1
ATOM 1408 C CA . GLU A 1 177 ? 4.068 2.158 -12.389 1.00 91.81 177 GLU A CA 1
ATOM 1409 C C . GLU A 1 177 ? 5.348 1.686 -11.708 1.00 91.81 177 GLU A C 1
ATOM 1411 O O . GLU A 1 177 ? 5.830 2.299 -10.753 1.00 91.81 177 GLU A O 1
ATOM 1416 N N . ALA A 1 178 ? 5.879 0.565 -12.193 1.00 91.56 178 ALA A N 1
ATOM 1417 C CA . ALA A 1 178 ? 7.066 -0.048 -11.623 1.00 91.56 178 ALA A CA 1
ATOM 1418 C C . ALA A 1 178 ? 8.280 0.881 -11.744 1.00 91.56 178 ALA A C 1
ATOM 1420 O O . ALA A 1 178 ? 8.569 1.427 -12.809 1.00 91.56 178 ALA A O 1
ATOM 1421 N N . PHE A 1 179 ? 9.014 1.011 -10.646 1.00 93.56 179 PHE A N 1
ATOM 1422 C CA . PHE A 1 179 ? 10.291 1.697 -10.597 1.00 93.56 179 PHE A CA 1
ATOM 1423 C C . PHE A 1 179 ? 11.307 1.006 -11.511 1.00 93.56 179 PHE A C 1
ATOM 1425 O O . PHE A 1 179 ? 11.515 -0.208 -11.423 1.00 93.56 179 PHE A O 1
ATOM 1432 N N . TYR A 1 180 ? 11.994 1.799 -12.332 1.00 92.50 180 TYR A N 1
ATOM 1433 C CA . TYR A 1 180 ? 13.123 1.345 -13.133 1.00 92.50 180 TYR A CA 1
ATOM 1434 C C . TYR A 1 180 ? 14.173 2.461 -13.255 1.00 92.50 180 TYR A C 1
ATOM 1436 O O . TYR A 1 180 ? 13.782 3.612 -13.441 1.00 92.50 180 TYR A O 1
ATOM 1444 N N . PRO A 1 181 ? 15.488 2.161 -13.201 1.00 90.44 181 PRO A N 1
ATOM 1445 C CA . PRO A 1 181 ? 16.535 3.192 -13.177 1.00 90.44 181 PRO A CA 1
ATOM 1446 C C . PRO A 1 181 ? 16.604 4.115 -14.404 1.00 90.44 181 PRO A C 1
ATOM 1448 O O . PRO A 1 181 ? 17.242 5.158 -14.340 1.00 90.44 181 PRO A O 1
ATOM 1451 N N . ALA A 1 182 ? 16.002 3.722 -15.530 1.00 93.25 182 ALA A N 1
ATOM 1452 C CA . ALA A 1 182 ? 15.967 4.533 -16.751 1.00 93.25 182 ALA A CA 1
ATOM 1453 C C . ALA A 1 182 ? 14.921 5.659 -16.710 1.00 93.25 182 ALA A C 1
ATOM 1455 O O . ALA A 1 182 ? 14.962 6.556 -17.552 1.00 93.25 182 ALA A O 1
ATOM 1456 N N . TRP A 1 183 ? 13.985 5.620 -15.760 1.00 95.38 183 TRP A N 1
ATOM 1457 C CA . TRP A 1 183 ? 13.044 6.713 -15.558 1.00 95.38 183 TRP A CA 1
ATOM 1458 C C . TRP A 1 183 ? 13.747 7.910 -14.924 1.00 95.38 183 TRP A C 1
ATOM 1460 O O . TRP A 1 183 ? 14.449 7.767 -13.927 1.00 95.38 183 TRP A O 1
ATOM 1470 N N . GLN A 1 184 ? 13.505 9.085 -15.492 1.00 95.88 184 GLN A N 1
ATOM 1471 C CA . GLN A 1 184 ? 13.940 10.378 -14.981 1.00 95.88 184 GLN A CA 1
ATOM 1472 C C . GLN A 1 184 ? 12.717 11.253 -14.743 1.00 95.88 184 GLN A C 1
ATOM 1474 O O . GLN A 1 184 ? 11.795 11.264 -15.559 1.00 95.88 184 GLN A O 1
ATOM 1479 N N . ALA A 1 185 ? 12.695 11.985 -13.635 1.00 96.38 185 ALA A N 1
ATOM 1480 C CA . ALA A 1 185 ? 11.600 12.882 -13.296 1.00 96.38 185 ALA A CA 1
ATOM 1481 C C . ALA A 1 185 ? 12.095 14.326 -13.297 1.00 96.38 185 ALA A C 1
ATOM 1483 O O . ALA A 1 185 ? 13.171 14.629 -12.789 1.00 96.38 185 ALA A O 1
ATOM 1484 N N . TYR A 1 186 ? 11.297 15.229 -13.853 1.00 95.31 186 TYR A N 1
ATOM 1485 C CA . TYR A 1 186 ? 11.616 16.646 -13.935 1.00 95.31 186 TYR A CA 1
ATOM 1486 C C . TYR A 1 186 ? 10.435 17.479 -13.469 1.00 95.31 186 TYR A C 1
ATOM 1488 O O . TYR A 1 186 ? 9.312 17.269 -13.915 1.00 95.31 186 TYR A O 1
ATOM 1496 N N . LEU A 1 187 ? 10.697 18.466 -12.624 1.00 93.50 187 LEU A N 1
ATOM 1497 C CA . LEU A 1 187 ? 9.732 19.486 -12.253 1.00 93.50 187 LEU A CA 1
ATOM 1498 C C . LEU A 1 187 ? 9.922 20.712 -13.135 1.00 93.50 187 LEU A C 1
ATOM 1500 O O . LEU A 1 187 ? 11.044 21.200 -13.264 1.00 93.50 187 LEU A O 1
ATOM 1504 N N . LYS A 1 188 ? 8.826 21.217 -13.694 1.00 90.75 188 LYS A N 1
ATOM 1505 C CA . LYS A 1 188 ? 8.744 22.536 -14.321 1.00 90.75 188 LYS A CA 1
ATOM 1506 C C . LYS A 1 188 ? 7.825 23.414 -13.476 1.00 90.75 188 LYS A C 1
ATOM 1508 O O . LYS A 1 188 ? 6.651 23.078 -13.303 1.00 90.75 188 LYS A O 1
ATOM 1513 N N . THR A 1 189 ? 8.377 24.490 -12.926 1.00 82.19 189 THR A N 1
ATOM 1514 C CA . THR A 1 189 ? 7.625 25.516 -12.185 1.00 82.19 189 THR A CA 1
ATOM 1515 C C . THR A 1 189 ? 7.054 26.564 -13.145 1.00 82.19 189 THR A C 1
ATOM 1517 O O . THR A 1 189 ? 7.421 26.597 -14.323 1.00 82.19 189 THR A O 1
ATOM 1520 N N . GLU A 1 190 ? 6.154 27.429 -12.663 1.00 75.12 190 GLU A N 1
ATOM 1521 C CA . GLU A 1 190 ? 5.593 28.529 -13.471 1.00 75.12 190 GLU A CA 1
ATOM 1522 C C . GLU A 1 190 ? 6.674 29.482 -14.011 1.00 75.12 190 GLU A C 1
ATOM 1524 O O . GLU A 1 190 ? 6.546 29.982 -15.128 1.00 75.12 190 GLU A O 1
ATOM 1529 N N . ASP A 1 191 ? 7.784 29.645 -13.283 1.00 74.62 191 ASP A N 1
ATOM 1530 C CA . ASP A 1 191 ? 8.939 30.458 -13.691 1.00 74.62 191 ASP A CA 1
ATOM 1531 C C . ASP A 1 191 ? 9.737 29.851 -14.864 1.00 74.62 191 ASP A C 1
ATOM 1533 O O . ASP A 1 191 ? 10.695 30.446 -15.362 1.00 74.62 191 ASP A O 1
ATOM 1537 N N . GLY A 1 192 ? 9.359 28.653 -15.322 1.00 77.12 192 GLY A N 1
ATOM 1538 C CA . GLY A 1 192 ? 10.010 27.939 -16.419 1.00 77.12 192 GLY A CA 1
ATOM 1539 C C . GLY A 1 192 ? 11.303 27.225 -16.020 1.00 77.12 192 GLY A C 1
ATOM 1540 O O . GLY A 1 192 ? 11.957 26.628 -16.880 1.00 77.12 192 GLY A O 1
ATOM 1541 N N . GLU A 1 193 ? 11.673 27.245 -14.737 1.00 83.25 193 GLU A N 1
ATOM 1542 C CA . GLU A 1 193 ? 12.808 26.481 -14.232 1.00 83.25 193 GLU A CA 1
ATOM 1543 C C . GLU A 1 193 ? 12.506 24.982 -14.327 1.00 83.25 193 GLU A C 1
ATOM 1545 O O . GLU A 1 193 ? 11.470 24.499 -13.865 1.00 83.25 193 GLU A O 1
ATOM 1550 N N . ARG A 1 194 ? 13.429 24.239 -14.947 1.00 90.56 194 ARG A N 1
ATOM 1551 C CA . ARG A 1 194 ? 13.379 22.780 -15.028 1.00 90.56 194 ARG A CA 1
ATOM 1552 C C . ARG A 1 194 ? 14.445 22.199 -14.116 1.00 90.56 194 ARG A C 1
ATOM 1554 O O . ARG A 1 194 ? 15.632 22.353 -14.396 1.00 90.56 194 ARG A O 1
ATOM 1561 N N . ARG A 1 195 ? 14.022 21.462 -13.095 1.00 92.38 195 ARG A N 1
ATOM 1562 C CA . ARG A 1 195 ? 14.924 20.737 -12.193 1.00 92.38 195 ARG A CA 1
ATOM 1563 C C . ARG A 1 195 ? 14.597 19.255 -12.159 1.00 92.38 195 ARG A C 1
ATOM 1565 O O . ARG A 1 195 ? 13.456 18.859 -12.376 1.00 92.38 195 ARG A O 1
ATOM 1572 N N . GLU A 1 196 ? 15.605 18.442 -11.899 1.00 94.75 196 GLU A N 1
ATOM 1573 C CA . GLU A 1 196 ? 15.446 16.999 -11.740 1.00 94.75 196 GLU A CA 1
ATOM 1574 C C . GLU A 1 196 ? 14.847 16.674 -10.365 1.00 94.75 196 GLU A C 1
ATOM 1576 O O . GLU A 1 196 ? 15.166 17.324 -9.367 1.00 94.75 196 GLU A O 1
ATOM 1581 N N . LEU A 1 197 ? 13.958 15.684 -10.324 1.00 94.69 197 LEU A N 1
ATOM 1582 C CA . LEU A 1 197 ? 13.379 15.136 -9.105 1.00 94.69 197 LEU A CA 1
ATOM 1583 C C . LEU A 1 197 ? 13.937 13.739 -8.861 1.00 94.69 197 LEU A C 1
ATOM 1585 O O . LEU A 1 197 ? 14.013 12.915 -9.772 1.00 94.69 197 LEU A O 1
ATOM 1589 N N . ALA A 1 198 ? 14.254 13.447 -7.603 1.00 94.94 198 ALA A N 1
ATOM 1590 C CA . ALA A 1 198 ? 14.598 12.093 -7.205 1.00 94.94 198 ALA A CA 1
ATOM 1591 C C . ALA A 1 198 ? 13.378 11.168 -7.348 1.00 94.94 198 ALA A C 1
ATOM 1593 O O . ALA A 1 198 ? 12.266 11.518 -6.949 1.00 94.94 198 ALA A O 1
ATOM 1594 N N . ILE A 1 199 ? 13.602 9.962 -7.869 1.00 96.12 199 ILE A N 1
ATOM 1595 C CA . ILE A 1 199 ? 12.600 8.896 -7.886 1.00 96.12 199 ILE A CA 1
ATOM 1596 C C . ILE A 1 199 ? 12.991 7.858 -6.838 1.00 96.12 199 ILE A C 1
ATOM 1598 O O . ILE A 1 199 ? 14.028 7.204 -6.941 1.00 96.12 199 ILE A O 1
ATOM 1602 N N . TYR A 1 200 ? 12.135 7.676 -5.841 1.00 95.12 200 TYR A N 1
ATOM 1603 C CA . TYR A 1 200 ? 12.259 6.633 -4.836 1.00 95.12 200 TYR A CA 1
ATOM 1604 C C . TYR A 1 200 ? 11.416 5.421 -5.215 1.00 95.12 200 TYR A C 1
ATOM 1606 O O . TYR A 1 200 ? 10.328 5.534 -5.784 1.00 95.12 200 TYR A O 1
ATOM 1614 N N . ARG A 1 201 ? 11.915 4.240 -4.852 1.00 92.69 201 ARG A N 1
ATOM 1615 C CA . ARG A 1 201 ? 11.158 2.994 -4.928 1.00 92.69 201 ARG A CA 1
ATOM 1616 C C . ARG A 1 201 ? 10.289 2.866 -3.677 1.00 92.69 201 ARG A C 1
ATOM 1618 O O . ARG A 1 201 ? 10.827 2.757 -2.580 1.00 92.69 201 ARG A O 1
ATOM 1625 N N . ALA A 1 202 ? 8.971 2.838 -3.845 1.00 85.94 202 ALA A N 1
ATOM 1626 C CA . ALA A 1 202 ? 8.005 2.755 -2.750 1.00 85.94 202 ALA A CA 1
ATOM 1627 C C . ALA A 1 202 ? 7.048 1.561 -2.902 1.00 85.94 202 ALA A C 1
ATOM 1629 O O . ALA A 1 202 ? 6.732 1.131 -4.013 1.00 85.94 202 ALA A O 1
ATOM 1630 N N . GLY A 1 203 ? 6.579 1.018 -1.774 1.00 80.12 203 GLY A N 1
ATOM 1631 C CA . GLY A 1 203 ? 5.591 -0.066 -1.739 1.00 80.12 203 GLY A CA 1
ATOM 1632 C C . GLY A 1 203 ? 6.013 -1.304 -2.556 1.00 80.12 203 GLY A C 1
ATOM 1633 O O . GLY A 1 203 ? 7.145 -1.768 -2.399 1.00 80.12 203 GLY A O 1
ATOM 1634 N N . PRO A 1 204 ? 5.161 -1.835 -3.461 1.00 82.56 204 PRO A N 1
ATOM 1635 C CA . PRO A 1 204 ? 5.445 -3.028 -4.271 1.00 82.56 204 PRO A CA 1
ATOM 1636 C C . PRO A 1 204 ? 6.428 -2.759 -5.430 1.00 82.56 204 PRO A C 1
ATOM 1638 O O . PRO A 1 204 ? 6.365 -3.388 -6.483 1.00 82.56 204 PRO A O 1
ATOM 1641 N N . GLY A 1 205 ? 7.355 -1.818 -5.246 1.00 84.31 205 GLY A N 1
ATOM 1642 C CA . GLY A 1 205 ? 8.316 -1.400 -6.258 1.00 84.31 205 GLY A CA 1
ATOM 1643 C C . GLY A 1 205 ? 7.779 -0.354 -7.229 1.00 84.31 205 GLY A C 1
ATOM 1644 O O . GLY A 1 205 ? 8.159 -0.389 -8.392 1.00 84.31 205 GLY A O 1
ATOM 1645 N N . LEU A 1 206 ? 6.911 0.544 -6.766 1.00 93.00 206 LEU A N 1
ATOM 1646 C CA . LEU A 1 206 ? 6.354 1.663 -7.529 1.00 93.00 206 LEU A CA 1
ATOM 1647 C C . LEU A 1 206 ? 7.196 2.936 -7.361 1.00 93.00 206 LEU A C 1
ATOM 1649 O O . LEU A 1 206 ? 8.154 2.952 -6.584 1.00 93.00 206 LEU A O 1
ATOM 1653 N N . MET A 1 207 ? 6.862 3.987 -8.108 1.00 95.12 207 MET A N 1
ATOM 1654 C CA . MET A 1 207 ? 7.596 5.254 -8.103 1.00 95.12 207 MET A CA 1
ATOM 1655 C C . MET A 1 207 ? 6.998 6.266 -7.122 1.00 95.12 207 MET A C 1
ATOM 1657 O O . MET A 1 207 ? 5.788 6.484 -7.092 1.00 95.12 207 MET A O 1
ATOM 1661 N N . LEU A 1 208 ? 7.865 6.917 -6.349 1.00 95.31 208 LEU A N 1
ATOM 1662 C CA . LEU A 1 208 ? 7.528 7.991 -5.420 1.00 95.31 208 LEU A CA 1
ATOM 1663 C C . LEU A 1 208 ? 8.482 9.170 -5.634 1.00 95.31 208 LEU A C 1
ATOM 1665 O O . LEU A 1 208 ? 9.696 8.990 -5.598 1.00 95.31 208 LEU A O 1
ATOM 1669 N N . MET A 1 209 ? 7.947 10.367 -5.852 1.00 94.81 209 MET A N 1
ATOM 1670 C CA . MET A 1 209 ? 8.729 11.566 -6.170 1.00 94.81 209 MET A CA 1
ATOM 1671 C C . MET A 1 209 ? 8.381 12.697 -5.190 1.00 94.81 209 MET A C 1
ATOM 1673 O O . MET A 1 209 ? 7.208 13.070 -5.122 1.00 94.81 209 MET A O 1
ATOM 1677 N N . PRO A 1 210 ? 9.345 13.255 -4.431 1.00 93.19 210 PRO A N 1
ATOM 1678 C CA . PRO A 1 210 ? 9.112 14.448 -3.630 1.00 93.19 210 PRO A CA 1
ATOM 1679 C C . PRO A 1 210 ? 9.174 15.695 -4.507 1.00 93.19 210 PRO A C 1
ATOM 1681 O O . PRO A 1 210 ? 10.120 15.907 -5.264 1.00 93.19 210 PRO A O 1
ATOM 1684 N N . ILE A 1 211 ? 8.173 16.547 -4.366 1.00 90.00 211 ILE A N 1
ATOM 1685 C CA . ILE A 1 211 ? 8.077 17.845 -5.017 1.00 90.00 211 ILE A CA 1
ATOM 1686 C C . ILE A 1 211 ? 8.276 18.895 -3.930 1.00 90.00 211 ILE A C 1
ATOM 1688 O O . ILE A 1 211 ? 7.378 19.148 -3.134 1.00 90.00 211 ILE A O 1
ATOM 1692 N N . GLU A 1 212 ? 9.472 19.475 -3.877 1.00 85.50 212 GLU A N 1
ATOM 1693 C CA . GLU A 1 212 ? 9.849 20.456 -2.846 1.00 85.50 212 GLU A CA 1
ATOM 1694 C C . GLU A 1 212 ? 9.902 21.880 -3.405 1.00 85.50 212 GLU A C 1
ATOM 1696 O O . GLU A 1 212 ? 10.517 22.098 -4.441 1.00 85.50 212 GLU A O 1
ATOM 1701 N N . GLY A 1 213 ? 9.334 22.879 -2.735 1.00 73.75 213 GLY A N 1
ATOM 1702 C CA . GLY A 1 213 ? 9.545 24.276 -3.148 1.00 73.75 213 GLY A CA 1
ATOM 1703 C C . GLY A 1 213 ? 8.946 24.647 -4.512 1.00 73.75 213 GLY A C 1
ATOM 1704 O O . GLY A 1 213 ? 9.401 25.598 -5.140 1.00 73.75 213 GLY A O 1
ATOM 1705 N N . ALA A 1 214 ? 7.934 23.908 -4.975 1.00 69.00 214 ALA A N 1
ATOM 1706 C CA . ALA A 1 214 ? 6.987 24.436 -5.948 1.00 69.00 214 ALA A CA 1
ATOM 1707 C C . ALA A 1 214 ? 5.778 24.954 -5.178 1.00 69.00 214 ALA A C 1
ATOM 1709 O O . ALA A 1 214 ? 5.081 24.165 -4.548 1.00 69.00 214 ALA A O 1
ATOM 1710 N N . SER A 1 215 ? 5.552 26.261 -5.221 1.00 68.88 215 SER A N 1
ATOM 1711 C CA . SER A 1 215 ? 4.302 26.870 -4.782 1.00 68.88 215 SER A CA 1
ATOM 1712 C C . SER A 1 215 ? 3.468 27.199 -6.022 1.00 68.88 215 SER A C 1
ATOM 1714 O O . SER A 1 215 ? 3.981 27.725 -7.009 1.00 68.88 215 SER A O 1
ATOM 1716 N N . GLY A 1 216 ? 2.183 26.837 -6.013 1.00 77.81 216 GLY A N 1
ATOM 1717 C CA . GLY A 1 216 ? 1.287 27.070 -7.154 1.00 77.81 216 GLY A CA 1
ATOM 1718 C C . GLY A 1 216 ? 1.227 25.907 -8.148 1.00 77.81 216 GLY A C 1
ATOM 1719 O O . GLY A 1 216 ? 1.271 24.744 -7.743 1.00 77.81 216 GLY A O 1
ATOM 1720 N N . ASN A 1 217 ? 1.024 26.190 -9.438 1.00 83.94 217 ASN A N 1
ATOM 1721 C CA . ASN A 1 217 ? 0.885 25.126 -10.432 1.00 83.94 217 ASN A CA 1
ATOM 1722 C C . ASN A 1 217 ? 2.242 24.512 -10.770 1.00 83.94 217 ASN A C 1
ATOM 1724 O O . ASN A 1 217 ? 3.236 25.208 -10.979 1.00 83.94 217 ASN A O 1
ATOM 1728 N N . ALA A 1 218 ? 2.270 23.190 -10.874 1.00 87.88 218 ALA A N 1
ATOM 1729 C CA . ALA A 1 218 ? 3.478 22.451 -11.191 1.00 87.88 218 ALA A CA 1
ATOM 1730 C C . ALA A 1 218 ? 3.217 21.424 -12.284 1.00 87.88 218 ALA A C 1
ATOM 1732 O O . ALA A 1 218 ? 2.173 20.771 -12.315 1.00 87.88 218 ALA A O 1
ATOM 1733 N N . LEU A 1 219 ? 4.205 21.244 -13.156 1.00 92.25 219 LEU A N 1
ATOM 1734 C CA . LEU A 1 219 ? 4.214 20.172 -14.139 1.00 92.25 219 LEU A CA 1
ATOM 1735 C C . LEU A 1 219 ? 5.358 19.216 -13.811 1.00 92.25 219 LEU A C 1
ATOM 1737 O O . LEU A 1 219 ? 6.528 19.591 -13.897 1.00 92.25 219 LEU A O 1
ATOM 1741 N N . VAL A 1 220 ? 5.025 17.976 -13.459 1.00 94.38 220 VAL A N 1
ATOM 1742 C CA . VAL A 1 220 ? 6.014 16.901 -13.336 1.00 94.38 220 VAL A CA 1
ATOM 1743 C C . VAL A 1 220 ? 6.042 16.115 -14.637 1.00 94.38 220 VAL A C 1
ATOM 1745 O O . VAL A 1 220 ? 5.015 15.646 -15.117 1.00 94.38 220 VAL A O 1
ATOM 1748 N N . GLU A 1 221 ? 7.222 15.969 -15.216 1.00 95.69 221 GLU A N 1
ATOM 1749 C CA . GLU A 1 221 ? 7.463 15.219 -16.439 1.00 95.69 221 GLU A CA 1
ATOM 1750 C C . GLU A 1 221 ? 8.348 14.015 -16.125 1.00 95.69 221 GLU A C 1
ATOM 1752 O O . GLU A 1 221 ? 9.492 14.164 -15.702 1.00 95.69 221 GLU A O 1
ATOM 1757 N N . LEU A 1 222 ? 7.811 12.822 -16.345 1.00 96.44 222 LEU A N 1
ATOM 1758 C CA . LEU A 1 222 ? 8.520 11.560 -16.235 1.00 96.44 222 LEU A CA 1
ATOM 1759 C C . LEU A 1 222 ? 8.948 11.120 -17.639 1.00 96.44 222 LEU A C 1
ATOM 1761 O O . LEU A 1 222 ? 8.105 11.009 -18.528 1.00 96.44 222 LEU A O 1
ATOM 1765 N N . VAL A 1 223 ? 10.240 10.883 -17.849 1.00 96.19 223 VAL A N 1
ATOM 1766 C CA . VAL A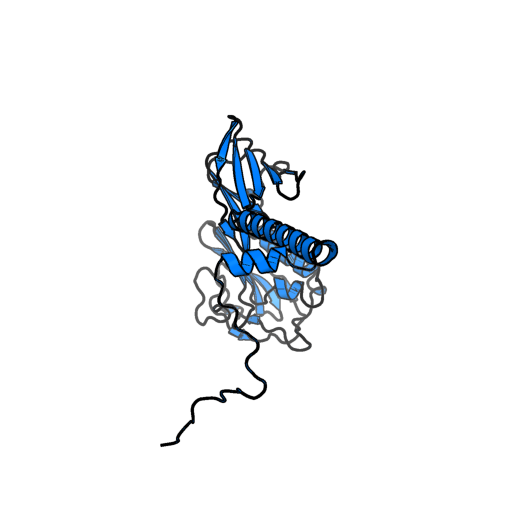 1 223 ? 10.830 10.549 -19.152 1.00 96.19 223 VAL A CA 1
ATOM 1767 C C . VAL A 1 223 ? 11.665 9.285 -19.031 1.00 96.19 223 VAL A C 1
ATOM 1769 O O . VAL A 1 223 ? 12.472 9.158 -18.114 1.00 96.19 223 VAL A O 1
ATOM 1772 N N . TRP A 1 224 ? 11.491 8.350 -19.960 1.00 94.38 224 TRP A N 1
ATOM 1773 C CA . TRP A 1 224 ? 12.371 7.197 -20.078 1.00 94.38 224 TRP A CA 1
ATOM 1774 C C . TRP A 1 224 ? 13.593 7.568 -20.911 1.00 94.38 224 TRP A C 1
ATOM 1776 O O . TRP A 1 224 ? 13.492 7.845 -22.109 1.00 94.38 224 TRP A O 1
ATOM 1786 N N . GLU A 1 225 ? 14.766 7.535 -20.293 1.00 92.50 225 GLU A N 1
ATOM 1787 C CA . GLU A 1 225 ? 16.024 7.745 -20.992 1.00 92.50 225 GLU A CA 1
ATOM 1788 C C . GLU A 1 225 ? 16.715 6.410 -21.236 1.00 92.50 225 GLU A C 1
ATOM 1790 O O . GLU A 1 225 ? 17.142 5.738 -20.301 1.00 92.50 225 GLU A O 1
ATOM 1795 N N . THR A 1 226 ? 16.869 6.030 -22.510 1.00 88.88 226 THR A N 1
ATOM 1796 C CA . THR A 1 226 ? 17.528 4.771 -22.883 1.00 88.88 226 THR A CA 1
ATOM 1797 C C . THR A 1 226 ? 18.923 4.687 -22.251 1.00 88.88 226 THR A C 1
ATOM 1799 O O . THR A 1 226 ? 19.804 5.469 -22.653 1.00 88.88 226 THR A O 1
ATOM 1802 N N . PRO A 1 227 ? 19.158 3.734 -21.325 1.00 88.56 227 PRO A N 1
ATOM 1803 C CA . PRO A 1 227 ? 20.436 3.567 -20.654 1.00 88.56 227 PRO A CA 1
ATOM 1804 C C . PRO A 1 227 ? 21.579 3.365 -21.644 1.00 88.56 227 PRO A C 1
ATOM 1806 O O . PRO A 1 227 ? 21.414 2.754 -22.703 1.00 88.56 227 PRO A O 1
ATOM 1809 N N . LEU A 1 228 ? 22.784 3.806 -21.273 1.00 88.38 228 LEU A N 1
ATOM 1810 C CA . LEU A 1 228 ? 23.976 3.631 -22.110 1.00 88.38 228 LEU A CA 1
ATOM 1811 C C . LEU A 1 228 ? 24.207 2.156 -22.480 1.00 88.38 228 LEU A C 1
ATOM 1813 O O . LEU A 1 228 ? 24.579 1.856 -23.611 1.00 88.38 228 LEU A O 1
ATOM 1817 N N . VAL A 1 229 ? 23.935 1.236 -21.549 1.00 89.62 229 VAL A N 1
ATOM 1818 C CA . VAL A 1 229 ? 24.066 -0.212 -21.767 1.00 89.62 229 VAL A CA 1
ATOM 1819 C C . VAL A 1 229 ? 23.143 -0.698 -22.886 1.00 89.62 229 VAL A C 1
ATOM 1821 O O . VAL A 1 229 ? 23.588 -1.454 -23.745 1.00 89.62 229 VAL A O 1
ATOM 1824 N N . GLU A 1 230 ? 21.897 -0.226 -22.935 1.00 90.25 230 GLU A N 1
ATOM 1825 C CA . GLU A 1 230 ? 20.951 -0.584 -23.998 1.00 90.25 230 GLU A CA 1
ATOM 1826 C C . GLU A 1 230 ? 21.395 -0.021 -25.352 1.00 90.25 230 GLU A C 1
ATOM 1828 O O . GLU A 1 230 ? 21.376 -0.736 -26.355 1.00 90.25 230 GLU A O 1
ATOM 1833 N N . ARG A 1 231 ? 21.898 1.221 -25.382 1.00 92.38 231 ARG A N 1
ATOM 1834 C CA . ARG A 1 231 ? 22.466 1.817 -26.605 1.00 92.38 231 ARG A CA 1
ATOM 1835 C C . ARG A 1 231 ? 23.656 1.007 -27.125 1.00 92.38 231 ARG A C 1
ATOM 1837 O O . ARG A 1 231 ? 23.755 0.749 -28.324 1.00 92.38 231 ARG A O 1
ATOM 1844 N N . MET A 1 232 ? 24.541 0.569 -26.230 1.00 95.44 232 MET A N 1
ATOM 1845 C CA . MET A 1 232 ? 25.693 -0.263 -26.584 1.00 95.44 232 MET A CA 1
ATOM 1846 C C . MET A 1 232 ? 25.270 -1.660 -27.049 1.00 95.44 232 MET A C 1
ATOM 1848 O O . MET A 1 232 ? 25.807 -2.158 -28.037 1.00 95.44 232 MET A O 1
ATOM 1852 N N . ALA A 1 233 ? 24.286 -2.276 -26.393 1.00 95.19 233 ALA A N 1
ATOM 1853 C CA . ALA A 1 233 ? 23.743 -3.570 -26.798 1.00 95.19 233 ALA A CA 1
ATOM 1854 C C . ALA A 1 233 ? 23.095 -3.503 -28.191 1.00 95.19 233 ALA A C 1
ATOM 1856 O O . ALA A 1 233 ? 23.323 -4.386 -29.024 1.00 95.19 233 ALA A O 1
ATOM 1857 N N . ALA A 1 234 ? 22.350 -2.432 -28.478 1.00 95.50 234 ALA A N 1
ATOM 1858 C CA . ALA A 1 234 ? 21.780 -2.181 -29.797 1.00 95.50 234 ALA A CA 1
ATOM 1859 C C . ALA A 1 234 ? 22.876 -2.017 -30.861 1.00 95.50 234 ALA A C 1
ATOM 1861 O O . ALA A 1 234 ? 22.807 -2.648 -31.916 1.00 95.50 234 ALA A O 1
ATOM 1862 N N . LEU A 1 235 ? 23.927 -1.244 -30.566 1.00 97.00 235 LEU A N 1
ATOM 1863 C CA . LEU A 1 235 ? 25.064 -1.065 -31.470 1.00 97.00 235 LEU A CA 1
ATOM 1864 C C . LEU A 1 235 ? 25.778 -2.392 -31.764 1.00 97.00 235 LEU A C 1
ATOM 1866 O O . LEU A 1 235 ? 26.028 -2.706 -32.926 1.00 97.00 235 LEU A O 1
ATOM 1870 N N . VAL A 1 236 ? 26.076 -3.190 -30.733 1.00 97.75 236 VAL A N 1
ATOM 1871 C CA . VAL A 1 236 ? 26.694 -4.517 -30.894 1.00 97.75 236 VAL A CA 1
ATOM 1872 C C . VAL A 1 236 ? 25.810 -5.420 -31.746 1.00 97.75 236 VAL A C 1
ATOM 1874 O O . VAL A 1 236 ? 26.305 -6.022 -32.693 1.00 97.75 236 VAL A O 1
ATOM 1877 N N . SER A 1 237 ? 24.505 -5.454 -31.478 1.00 97.69 237 SER A N 1
ATOM 1878 C CA . SER A 1 237 ? 23.549 -6.252 -32.254 1.00 97.69 237 SER A CA 1
ATOM 1879 C C . SER A 1 237 ? 23.546 -5.855 -33.733 1.00 97.69 237 SER A C 1
ATOM 1881 O O . SER A 1 237 ? 23.561 -6.717 -34.613 1.00 97.69 237 SER A O 1
ATOM 1883 N N . LEU A 1 238 ? 23.597 -4.552 -34.017 1.00 97.88 238 LEU A N 1
ATOM 1884 C CA . LEU A 1 238 ? 23.620 -4.018 -35.377 1.00 97.88 238 LEU A CA 1
ATOM 1885 C C . LEU A 1 238 ? 24.942 -4.341 -36.093 1.00 97.88 238 LEU A C 1
ATOM 1887 O O . LEU A 1 238 ? 24.932 -4.741 -37.258 1.00 97.88 238 LEU A O 1
ATOM 1891 N N . MET A 1 239 ? 26.073 -4.267 -35.384 1.00 97.62 239 MET A N 1
ATOM 1892 C CA . MET A 1 239 ? 27.377 -4.702 -35.900 1.00 97.62 239 MET A CA 1
ATOM 1893 C C . MET A 1 239 ? 27.415 -6.209 -36.178 1.00 97.62 239 MET A C 1
ATOM 1895 O O . MET A 1 239 ? 27.931 -6.627 -37.214 1.00 97.62 239 MET A O 1
ATOM 1899 N N . THR A 1 240 ? 26.849 -7.036 -35.295 1.00 97.69 240 THR A N 1
ATOM 1900 C CA . THR A 1 240 ? 26.753 -8.487 -35.496 1.00 97.69 240 THR A CA 1
ATOM 1901 C C . THR A 1 240 ? 25.893 -8.817 -36.710 1.00 97.69 240 THR A C 1
ATOM 1903 O O . THR A 1 240 ? 26.303 -9.629 -37.538 1.00 97.69 240 THR A O 1
ATOM 1906 N N . LEU A 1 241 ? 24.741 -8.161 -36.867 1.00 97.88 241 LEU A N 1
ATOM 1907 C CA . LEU A 1 241 ? 23.877 -8.345 -38.032 1.00 97.88 241 LEU A CA 1
ATOM 1908 C C . LEU A 1 241 ? 24.599 -7.973 -39.334 1.00 97.88 241 LEU A C 1
ATOM 1910 O O . LEU A 1 241 ? 24.544 -8.727 -40.305 1.00 97.88 241 LEU A O 1
ATOM 1914 N N . ALA A 1 242 ? 25.330 -6.855 -39.344 1.00 96.69 242 ALA A N 1
ATOM 1915 C CA . ALA A 1 242 ? 26.138 -6.452 -40.491 1.00 96.69 242 ALA A CA 1
ATOM 1916 C C . ALA A 1 242 ? 27.240 -7.479 -40.805 1.00 96.69 242 ALA A C 1
ATOM 1918 O O . ALA A 1 242 ? 27.409 -7.866 -41.961 1.00 96.69 242 ALA A O 1
ATOM 1919 N N . ALA A 1 243 ? 27.950 -7.974 -39.786 1.00 93.69 243 ALA A N 1
ATOM 1920 C CA . ALA A 1 243 ? 28.981 -8.997 -39.949 1.00 93.69 243 ALA A CA 1
ATOM 1921 C C . ALA A 1 243 ? 28.414 -10.310 -40.516 1.00 93.69 243 ALA A C 1
ATOM 1923 O O . ALA A 1 243 ? 29.019 -10.902 -41.411 1.00 93.69 243 ALA A O 1
ATOM 1924 N N . LEU A 1 244 ? 27.233 -10.736 -40.054 1.00 95.88 244 LEU A N 1
ATOM 1925 C CA . LEU A 1 244 ? 26.519 -11.892 -40.603 1.00 95.88 244 LEU A CA 1
ATOM 1926 C C . LEU A 1 244 ? 26.107 -11.664 -42.060 1.00 95.88 244 LEU A C 1
ATOM 1928 O O . LEU A 1 244 ? 26.276 -12.559 -42.886 1.00 95.88 244 LEU A O 1
ATOM 1932 N N . GLY A 1 245 ? 25.628 -10.466 -42.401 1.00 95.50 245 GLY A N 1
ATOM 1933 C CA . GLY A 1 245 ? 25.324 -10.094 -43.782 1.00 95.50 245 GLY A CA 1
ATOM 1934 C C . GLY A 1 245 ? 26.546 -10.214 -44.695 1.00 95.50 245 GLY A C 1
ATOM 1935 O O . GLY A 1 245 ? 26.477 -10.859 -45.739 1.00 95.50 245 GLY A O 1
ATOM 1936 N N . VAL A 1 246 ? 27.694 -9.675 -44.270 1.00 92.56 246 VAL A N 1
ATOM 1937 C CA . VAL A 1 246 ? 28.962 -9.799 -45.012 1.00 92.56 246 VAL A CA 1
ATOM 1938 C C . VAL A 1 246 ? 29.389 -11.263 -45.144 1.00 92.56 246 VAL A C 1
ATOM 1940 O O . VAL A 1 246 ? 29.819 -11.677 -46.219 1.00 92.56 246 VAL A O 1
ATOM 1943 N N . PHE A 1 247 ? 29.237 -12.064 -44.087 1.00 89.94 247 PHE A N 1
ATOM 1944 C CA . PHE A 1 247 ? 29.546 -13.496 -44.107 1.00 89.94 247 PHE A CA 1
ATOM 1945 C C . PHE A 1 247 ? 28.696 -14.269 -45.120 1.00 89.94 247 PHE A C 1
ATOM 1947 O O . PHE A 1 247 ? 29.233 -15.045 -45.911 1.00 89.94 247 PHE A O 1
ATOM 1954 N N . LEU A 1 248 ? 27.385 -14.022 -45.147 1.00 94.19 248 LEU A N 1
ATOM 1955 C CA . LEU A 1 248 ? 26.482 -14.656 -46.107 1.00 94.19 248 LEU A CA 1
ATOM 1956 C C . LEU A 1 248 ? 26.812 -14.255 -47.550 1.00 94.19 248 LEU A C 1
ATOM 1958 O O . LEU A 1 248 ? 26.818 -15.111 -48.433 1.00 94.19 248 LEU A O 1
ATOM 1962 N N . VAL A 1 249 ? 27.140 -12.982 -47.790 1.00 93.38 249 VAL A N 1
ATOM 1963 C CA . VAL A 1 249 ? 27.538 -12.491 -49.118 1.00 93.38 249 VAL A CA 1
ATOM 1964 C C . VAL A 1 249 ? 28.873 -13.098 -49.572 1.00 93.38 249 VAL A C 1
ATOM 1966 O O . VAL A 1 249 ? 28.971 -13.530 -50.720 1.00 93.38 249 VAL A O 1
ATOM 1969 N N . ASP A 1 250 ? 29.882 -13.197 -48.697 1.00 90.56 250 ASP A N 1
ATOM 1970 C CA . ASP A 1 250 ? 31.159 -13.867 -49.010 1.00 90.56 250 ASP A CA 1
ATOM 1971 C C . ASP A 1 250 ? 30.955 -15.351 -49.335 1.00 90.56 250 ASP A C 1
ATOM 1973 O O . ASP A 1 250 ? 31.496 -15.858 -50.319 1.00 90.56 250 ASP A O 1
ATOM 1977 N N . GLY A 1 251 ? 30.121 -16.045 -48.558 1.00 90.12 251 GLY A N 1
ATOM 1978 C CA . GLY A 1 251 ? 29.763 -17.436 -48.819 1.00 90.12 251 GLY A CA 1
ATOM 1979 C C . GLY A 1 251 ? 29.064 -17.624 -50.167 1.00 90.12 251 GLY A C 1
ATOM 1980 O O . GLY A 1 251 ? 29.460 -18.491 -50.945 1.00 90.12 251 GLY A O 1
ATOM 1981 N N . ALA A 1 252 ? 28.064 -16.790 -50.466 1.00 90.81 252 ALA A N 1
ATOM 1982 C CA . ALA A 1 252 ? 27.245 -16.918 -51.669 1.00 90.81 252 ALA A CA 1
ATOM 1983 C C . ALA A 1 252 ? 27.966 -16.483 -52.956 1.00 90.81 252 ALA A C 1
ATOM 1985 O O . ALA A 1 252 ? 27.840 -17.152 -53.979 1.00 90.81 252 ALA A O 1
ATOM 1986 N N . LEU A 1 253 ? 28.707 -15.369 -52.927 1.00 90.62 253 LEU A N 1
ATOM 1987 C CA . LEU A 1 253 ? 29.284 -14.760 -54.133 1.00 90.62 253 LEU A CA 1
ATOM 1988 C C . LEU A 1 253 ? 30.767 -15.074 -54.333 1.00 90.62 253 LEU A C 1
ATOM 1990 O O . LEU A 1 253 ? 31.239 -15.132 -55.467 1.00 90.62 253 LEU A O 1
ATOM 1994 N N . PHE A 1 254 ? 31.515 -15.277 -53.249 1.00 87.12 254 PHE A N 1
ATOM 1995 C CA . PHE A 1 254 ? 32.976 -15.376 -53.292 1.00 87.12 254 PHE A CA 1
ATOM 1996 C C . PHE A 1 254 ? 33.507 -16.720 -52.772 1.00 87.12 254 PHE A C 1
ATOM 1998 O O . PHE A 1 254 ? 34.722 -16.943 -52.756 1.00 87.12 254 PHE A O 1
ATOM 2005 N N . GLY A 1 255 ? 32.615 -17.641 -52.390 1.00 85.31 255 GLY A N 1
ATOM 2006 C CA . GLY A 1 255 ? 32.959 -18.974 -51.900 1.00 85.31 255 GLY A CA 1
ATOM 2007 C C . GLY A 1 255 ? 33.746 -18.964 -50.585 1.00 85.31 255 GLY A C 1
ATOM 2008 O O . GLY A 1 255 ? 34.575 -19.848 -50.375 1.00 85.31 255 GLY A O 1
ATOM 2009 N N . GLY A 1 256 ? 33.549 -17.952 -49.732 1.00 80.44 256 GLY A N 1
ATOM 2010 C CA . GLY A 1 256 ? 34.187 -17.854 -48.410 1.00 80.44 256 GLY A CA 1
ATOM 2011 C C . GLY A 1 256 ? 35.654 -17.397 -48.422 1.00 80.44 256 GLY A C 1
ATOM 2012 O O . GLY A 1 256 ? 36.391 -17.595 -47.449 1.00 80.44 256 GLY A O 1
ATOM 2013 N N . LYS A 1 257 ? 36.136 -16.845 -49.543 1.00 84.81 257 LYS A N 1
ATOM 2014 C CA . LYS A 1 257 ? 37.555 -16.500 -49.723 1.00 84.81 257 LYS A CA 1
ATOM 2015 C C . LYS A 1 257 ? 37.963 -15.245 -48.953 1.00 84.81 257 LYS A C 1
ATOM 2017 O O . LYS A 1 257 ? 39.124 -15.160 -48.532 1.00 84.81 257 LYS A O 1
ATOM 2022 N N . TRP A 1 258 ? 37.064 -14.279 -48.749 1.00 80.75 258 TRP A N 1
ATOM 2023 C CA . TRP A 1 258 ? 37.396 -13.080 -47.975 1.00 80.75 258 TRP A CA 1
ATOM 2024 C C . TRP A 1 258 ? 37.578 -13.406 -46.500 1.00 80.75 258 TRP A C 1
ATOM 2026 O O . TRP A 1 258 ? 38.612 -13.044 -45.932 1.00 80.75 258 TRP A O 1
ATOM 2036 N N . PHE A 1 259 ? 36.666 -14.171 -45.898 1.00 77.31 259 PHE A N 1
ATOM 2037 C CA . PHE A 1 259 ? 36.811 -14.591 -44.504 1.00 77.31 259 PHE A CA 1
ATOM 2038 C C . PHE A 1 259 ? 38.068 -15.439 -44.278 1.00 77.31 259 PHE A C 1
ATOM 2040 O O . PHE A 1 259 ? 38.796 -15.206 -43.311 1.00 77.31 259 PHE A O 1
ATOM 2047 N N . ALA A 1 260 ? 38.401 -16.350 -45.200 1.00 77.38 260 ALA A N 1
ATOM 2048 C CA . ALA A 1 260 ? 39.638 -17.132 -45.124 1.00 77.38 260 ALA A CA 1
ATOM 2049 C C . ALA A 1 260 ? 40.905 -16.253 -45.168 1.00 77.38 260 ALA A C 1
ATOM 2051 O O . ALA A 1 260 ? 41.906 -16.558 -44.517 1.00 77.38 260 ALA A O 1
ATOM 2052 N N . THR A 1 261 ? 40.867 -15.147 -45.914 1.00 80.31 261 THR A N 1
ATOM 2053 C CA . THR A 1 261 ? 41.984 -14.196 -46.015 1.00 80.31 261 THR A CA 1
ATOM 2054 C C . THR A 1 261 ? 42.115 -13.347 -44.751 1.00 80.31 261 THR A C 1
ATOM 2056 O O . THR A 1 261 ? 43.222 -13.176 -44.239 1.00 80.31 261 THR A O 1
ATOM 2059 N N . ILE A 1 262 ? 40.995 -12.868 -44.201 1.00 80.38 262 ILE A N 1
ATOM 2060 C CA . ILE A 1 262 ? 40.963 -12.107 -42.944 1.00 80.38 262 ILE A CA 1
ATOM 2061 C C . ILE A 1 262 ? 41.468 -12.974 -41.784 1.00 80.38 262 ILE A C 1
ATOM 2063 O O . ILE A 1 262 ? 42.354 -12.546 -41.046 1.00 80.38 262 ILE A O 1
ATOM 2067 N N . HIS A 1 263 ? 40.995 -14.219 -41.675 1.00 75.88 263 HIS A N 1
ATOM 2068 C CA . HIS A 1 263 ? 41.438 -15.163 -40.645 1.00 75.88 263 HIS A CA 1
ATOM 2069 C C . HIS A 1 263 ? 42.952 -15.424 -40.708 1.00 75.88 263 HIS A C 1
ATOM 2071 O O . HIS A 1 263 ? 43.629 -15.432 -39.681 1.00 75.88 263 HIS A O 1
ATOM 2077 N N . LYS A 1 264 ? 43.511 -15.596 -41.916 1.00 77.56 264 LYS A N 1
ATOM 2078 C CA . LYS A 1 264 ? 44.964 -15.746 -42.113 1.00 77.56 264 LYS A CA 1
ATOM 2079 C C . LYS A 1 264 ? 45.744 -14.497 -41.696 1.00 77.56 264 LYS A C 1
ATOM 2081 O O . LYS A 1 264 ? 46.836 -14.626 -41.155 1.00 77.56 264 LYS A O 1
ATOM 2086 N N . ARG A 1 265 ? 45.196 -13.301 -41.933 1.00 82.31 265 ARG A N 1
ATOM 2087 C CA . ARG A 1 265 ? 45.864 -12.023 -41.644 1.00 82.31 265 ARG A CA 1
ATOM 2088 C C . ARG A 1 265 ? 45.892 -11.678 -40.155 1.00 82.31 265 ARG A C 1
ATOM 2090 O O . ARG A 1 265 ? 46.873 -11.103 -39.701 1.00 82.31 265 ARG A O 1
ATOM 2097 N N . PHE A 1 266 ? 44.853 -12.038 -39.405 1.00 80.38 266 PHE A N 1
ATOM 2098 C CA . PHE A 1 266 ? 44.793 -11.800 -37.957 1.00 80.38 266 PHE A CA 1
ATOM 2099 C C . PHE A 1 266 ? 45.478 -12.890 -37.121 1.00 80.38 266 PHE A C 1
ATOM 2101 O O . PHE A 1 266 ? 45.513 -12.785 -35.898 1.00 80.38 266 PHE A O 1
ATOM 2108 N N . GLY A 1 267 ? 46.053 -13.916 -37.763 1.00 67.31 267 GLY A N 1
ATOM 2109 C CA . GLY A 1 267 ? 46.856 -14.933 -37.082 1.00 67.31 267 GLY A CA 1
ATOM 2110 C C . GLY A 1 267 ? 46.077 -15.729 -36.036 1.00 67.31 267 GLY A C 1
ATOM 2111 O O . GLY A 1 267 ? 46.682 -16.267 -35.110 1.00 67.31 267 GLY A O 1
ATOM 2112 N N . TRP A 1 268 ? 44.745 -15.796 -36.149 1.00 69.75 268 TRP A N 1
ATOM 2113 C CA . TRP A 1 268 ? 43.953 -16.577 -35.211 1.00 69.75 268 TRP A CA 1
ATOM 2114 C C . TRP A 1 268 ? 44.355 -18.050 -35.314 1.00 69.75 268 TRP A C 1
ATOM 2116 O O . TRP A 1 268 ? 44.395 -18.594 -36.423 1.00 69.75 268 TRP A O 1
ATOM 2126 N N . PRO A 1 269 ? 44.700 -18.699 -34.185 1.00 65.38 269 PRO A N 1
ATOM 2127 C CA . PRO A 1 269 ? 45.153 -20.075 -34.198 1.00 65.38 269 PRO A CA 1
ATOM 2128 C C . PRO A 1 269 ? 44.013 -20.948 -34.709 1.00 65.38 269 PRO A C 1
ATOM 2130 O O . PRO A 1 269 ? 43.022 -21.182 -34.016 1.00 65.38 269 PRO A O 1
ATOM 2133 N N . SER A 1 270 ? 44.149 -21.440 -35.939 1.00 59.22 270 SER A N 1
ATOM 2134 C CA . SER A 1 270 ? 43.246 -22.446 -36.468 1.00 59.22 270 SER A CA 1
ATOM 2135 C C . SER A 1 270 ? 43.479 -23.718 -35.665 1.00 59.22 270 SER A C 1
ATOM 2137 O O . SER A 1 270 ? 44.428 -24.462 -35.923 1.00 59.22 270 SER A O 1
ATOM 2139 N N . ARG A 1 271 ? 42.630 -23.977 -34.668 1.00 57.38 271 ARG A N 1
ATOM 2140 C CA . ARG A 1 271 ? 42.503 -25.326 -34.124 1.00 57.38 271 ARG A CA 1
ATOM 2141 C C . ARG A 1 271 ? 41.917 -26.172 -35.246 1.00 57.38 271 ARG A C 1
ATOM 2143 O O . ARG A 1 271 ? 40.709 -26.181 -35.460 1.00 57.38 271 ARG A O 1
ATOM 2150 N N . GLY A 1 272 ? 42.796 -26.813 -36.014 1.00 62.59 272 GLY A N 1
ATOM 2151 C CA . GLY A 1 272 ? 42.387 -27.839 -36.959 1.00 62.59 272 GLY A CA 1
ATOM 2152 C C . GLY A 1 272 ? 41.561 -28.898 -36.223 1.00 62.59 272 GLY A C 1
ATOM 2153 O O . GLY A 1 272 ? 41.738 -29.067 -35.010 1.00 62.59 272 GLY A O 1
ATOM 2154 N N . PRO A 1 273 ? 40.640 -29.589 -36.912 1.00 57.09 273 PRO A N 1
ATOM 2155 C CA . PRO A 1 273 ? 39.911 -30.688 -36.302 1.00 57.09 273 PRO A CA 1
ATOM 2156 C C . PRO A 1 273 ? 40.930 -31.651 -35.690 1.00 57.09 273 PRO A C 1
ATOM 2158 O O . PRO A 1 273 ? 41.797 -32.173 -36.394 1.00 57.09 273 PRO A O 1
ATOM 2161 N N . LYS A 1 274 ? 40.865 -31.828 -34.363 1.00 57.66 274 LYS A N 1
ATOM 2162 C CA . LYS A 1 274 ? 41.680 -32.826 -33.672 1.00 57.66 274 LYS A CA 1
ATOM 2163 C C . LYS A 1 274 ? 41.453 -34.170 -34.389 1.00 57.66 274 LYS A C 1
ATOM 2165 O O . LYS A 1 274 ? 40.298 -34.485 -34.701 1.00 57.66 274 LYS A O 1
ATOM 2170 N N . PRO A 1 275 ? 42.511 -34.931 -34.716 1.00 62.81 275 PRO A N 1
ATOM 2171 C CA . PRO A 1 275 ? 42.361 -36.199 -35.417 1.00 62.81 275 PRO A CA 1
ATOM 2172 C C . PRO A 1 275 ? 41.370 -37.094 -34.663 1.00 62.81 275 PRO A C 1
ATOM 2174 O O . PRO A 1 275 ? 41.392 -37.162 -33.432 1.00 62.81 275 PRO A O 1
ATOM 2177 N N . ARG A 1 276 ? 40.471 -37.763 -35.401 1.00 52.00 276 ARG A N 1
ATOM 2178 C CA . ARG A 1 276 ? 39.540 -38.747 -34.826 1.00 52.00 276 ARG A CA 1
ATOM 2179 C C . ARG A 1 276 ? 40.345 -39.740 -33.982 1.00 52.00 276 ARG A C 1
ATOM 2181 O O . ARG A 1 276 ? 41.160 -40.472 -34.532 1.00 52.00 276 ARG A O 1
ATOM 2188 N N . GLY A 1 277 ? 40.118 -39.736 -32.668 1.00 59.94 277 GLY A N 1
ATOM 2189 C CA . GLY A 1 277 ? 40.794 -40.619 -31.712 1.00 59.94 277 GLY A CA 1
ATOM 2190 C C . GLY A 1 277 ? 41.552 -39.914 -30.586 1.00 59.94 277 GLY A C 1
ATOM 2191 O O . GLY A 1 277 ? 41.834 -40.557 -29.584 1.00 59.94 277 GLY A O 1
ATOM 2192 N N . SER A 1 278 ? 41.831 -38.607 -30.668 1.00 54.62 278 SER A N 1
ATOM 2193 C CA . SER A 1 278 ? 42.437 -37.877 -29.542 1.00 54.62 278 SER A CA 1
ATOM 2194 C C . SER A 1 278 ? 41.362 -37.402 -28.557 1.00 54.62 278 SER A C 1
ATOM 2196 O O . SER A 1 278 ? 41.056 -36.208 -28.470 1.00 54.62 278 SER A O 1
ATOM 2198 N N . VAL A 1 279 ? 40.737 -38.345 -27.859 1.00 56.97 279 VAL A N 1
ATOM 2199 C CA . VAL A 1 279 ? 40.014 -38.025 -26.630 1.00 56.97 279 VAL A CA 1
ATOM 2200 C C . VAL A 1 279 ? 41.038 -38.130 -25.506 1.00 56.97 279 VAL A C 1
ATOM 2202 O O . VAL A 1 279 ? 41.389 -39.228 -25.089 1.00 56.97 279 VAL A O 1
ATOM 2205 N N . GLU A 1 280 ? 41.565 -36.988 -25.061 1.00 56.91 280 GLU A N 1
ATOM 2206 C CA . GLU A 1 280 ? 42.131 -36.887 -23.714 1.00 56.91 280 GLU A CA 1
ATOM 2207 C C . GLU A 1 280 ? 40.951 -37.066 -22.760 1.00 56.91 280 GLU A C 1
ATOM 2209 O O . GLU A 1 280 ? 40.231 -36.117 -22.449 1.00 56.91 280 GLU A O 1
ATOM 2214 N N . TRP A 1 281 ? 40.675 -38.315 -22.390 1.00 53.78 281 TRP A N 1
ATOM 2215 C CA . TRP A 1 281 ? 39.894 -38.571 -21.194 1.00 53.78 281 TRP A CA 1
ATOM 2216 C C . TRP A 1 281 ? 40.710 -38.083 -19.992 1.00 53.78 281 TRP A C 1
ATOM 2218 O O . TRP A 1 281 ? 41.938 -38.066 -20.030 1.00 53.78 281 TRP A O 1
ATOM 2228 N N . LEU A 1 282 ? 39.973 -37.599 -18.996 1.00 53.88 282 LEU A N 1
ATOM 2229 C CA . LEU A 1 282 ? 40.400 -36.961 -17.751 1.00 53.88 282 LEU A CA 1
ATOM 2230 C C . LEU A 1 282 ? 41.708 -37.507 -17.142 1.00 53.88 282 LEU A C 1
ATOM 2232 O O . LEU A 1 282 ? 41.985 -38.695 -17.285 1.00 53.88 282 LEU A O 1
ATOM 2236 N N . PRO A 1 283 ? 42.472 -36.672 -16.406 1.00 50.22 283 PRO A N 1
ATOM 2237 C CA . PRO A 1 283 ? 43.648 -37.135 -15.676 1.00 50.22 283 PRO A CA 1
ATOM 2238 C C . PRO A 1 283 ? 43.271 -38.303 -14.761 1.00 50.22 283 PRO A C 1
ATOM 2240 O O . PRO A 1 283 ? 42.258 -38.234 -14.060 1.00 50.22 283 PRO A O 1
ATOM 2243 N N . ASP A 1 284 ? 44.082 -39.362 -14.805 1.00 53.19 284 ASP A N 1
ATOM 2244 C CA . ASP A 1 284 ? 43.931 -40.556 -13.982 1.00 53.19 284 ASP A CA 1
ATOM 2245 C C . ASP A 1 284 ? 43.744 -40.156 -12.513 1.00 53.19 284 ASP A C 1
ATOM 2247 O O . ASP A 1 284 ? 44.662 -39.672 -11.851 1.00 53.19 284 ASP A O 1
ATOM 2251 N N . PHE A 1 285 ? 42.530 -40.356 -11.999 1.00 50.78 285 PHE A N 1
ATOM 2252 C CA . PHE A 1 285 ? 42.293 -40.405 -10.565 1.00 50.78 285 PHE A CA 1
ATOM 2253 C C . PHE A 1 285 ? 42.963 -41.681 -10.048 1.00 50.78 285 PHE A C 1
ATOM 2255 O O . PHE A 1 285 ? 42.378 -42.762 -10.093 1.00 50.78 285 PHE A O 1
ATOM 2262 N N . THR A 1 286 ? 44.202 -41.571 -9.575 1.00 54.28 286 THR A N 1
ATOM 2263 C CA . THR A 1 286 ? 44.791 -42.578 -8.690 1.00 54.28 286 THR A CA 1
ATOM 2264 C C . THR A 1 286 ? 44.162 -42.425 -7.305 1.00 54.28 286 THR A C 1
ATOM 2266 O O . THR A 1 286 ? 44.280 -41.342 -6.726 1.00 54.28 286 THR A O 1
ATOM 2269 N N . PRO A 1 287 ? 43.483 -43.448 -6.763 1.00 56.59 287 PRO A N 1
ATOM 2270 C CA . PRO A 1 287 ? 43.039 -43.420 -5.378 1.00 56.59 287 PRO A CA 1
ATOM 2271 C C . PRO A 1 287 ? 44.232 -43.712 -4.453 1.00 56.59 287 PRO A C 1
ATOM 2273 O O . PRO A 1 287 ? 44.894 -44.739 -4.614 1.00 56.59 287 PRO A O 1
ATOM 2276 N N . GLU A 1 288 ? 44.482 -42.812 -3.499 1.00 52.06 288 GLU A N 1
ATOM 2277 C CA . GLU A 1 288 ? 45.125 -43.128 -2.211 1.00 52.06 288 GLU A CA 1
ATOM 2278 C C . GLU A 1 288 ? 44.047 -43.284 -1.134 1.00 52.06 288 GLU A C 1
ATOM 2280 O O . GLU A 1 288 ? 43.071 -42.494 -1.161 1.00 52.06 288 GLU A O 1
#